Protein AF-A0A3D3LN63-F1 (afdb_monomer)

Sequence (246 aa):
MRQYLTSSTILILFLIIIHNDSYSQDKVYDVVILKSGINVVGAIVELIPDKTVKMYDTRGKEIIINFSDIERIEKKNFNYDKYMEIPLITEEDKLRKNFAFFINGGFFIRQDEIETSHNLNLTANYNFKQFGIGPGIFLTRINEKTVSAVVMDLRYTFLIKGIKPYFFADIGYAFGETDAKGVIAKFGSGMRYNINENIGLTADVSYLFQNYNYNVSNLKYSSKVYNVAGTYRGVLLNGGIAVSIF

Secondary structure (DSSP, 8-state):
------HHHHHHHHHHHTT--------EEEEEEETTS-EEEEEEEEEETTTEEEEEETTS-EEEEEGGGEEEEEEEE--TTSS-------GGGSS---EEEEEEEEEEEETTT--EEEEEEEEEEEEETTEEEEEEEEEEEETTEEEEEEEEEEEEE---SSSEEEEEEEEEEEESSTTS-EEEEEEEEEEEEESSSSEEEEEEEEEEEEEEEEEEE-TTT---EEEEEEEEEEEEEEEEEEEEE-

Nearest PDB structures (foldseek):
  1p4t-assembly1_A  TM=7.580E-01  e=1.523E-05  Neisseria meningitidis
  1e54-assembly1_A  TM=3.768E-01  e=1.126E-01  Delftia acidovorans
  5mds-assembly1_C  TM=2.456E-01  e=1.912E-01  Vibrio harveyi
  3qq2-assembly2_C  TM=3.796E-01  e=2.703E+00  Bordetella pertussis
  6sm3-assembly1_B  TM=1.595E-01  e=2.576E+00  Porphyromonas gingivalis W83

Radius of gyration: 26.99 Å; Cα contacts (8 Å, |Δi|>4): 546; chains: 1; bounding box: 68×43×86 Å

Structure (mmCIF, N/CA/C/O backbone):
data_AF-A0A3D3LN63-F1
#
_entry.id   AF-A0A3D3LN63-F1
#
loop_
_atom_site.group_PDB
_atom_site.id
_atom_site.type_symbol
_atom_site.label_atom_id
_atom_site.label_alt_id
_atom_site.label_comp_id
_atom_site.label_asym_id
_atom_site.label_entity_id
_atom_site.label_seq_id
_atom_site.pdbx_PDB_ins_code
_atom_site.Cartn_x
_atom_site.Cartn_y
_atom_site.Cartn_z
_atom_site.occupancy
_atom_site.B_iso_or_equiv
_atom_site.auth_seq_id
_atom_site.auth_comp_id
_atom_site.auth_asym_id
_atom_site.auth_atom_id
_atom_site.pdbx_PDB_model_num
ATOM 1 N N . MET A 1 1 ? 29.272 -32.510 1.759 1.00 36.53 1 MET A N 1
ATOM 2 C CA . MET A 1 1 ? 28.443 -32.027 0.632 1.00 36.53 1 MET A CA 1
ATOM 3 C C . MET A 1 1 ? 27.348 -31.133 1.189 1.00 36.53 1 MET A C 1
ATOM 5 O O . MET A 1 1 ? 26.474 -31.632 1.881 1.00 36.53 1 MET A O 1
ATOM 9 N N . ARG A 1 2 ? 27.443 -29.814 0.980 1.00 38.47 2 ARG A N 1
ATOM 10 C CA . ARG A 1 2 ? 26.412 -28.843 1.383 1.00 38.47 2 ARG A CA 1
ATOM 11 C C . ARG A 1 2 ? 25.316 -28.874 0.313 1.00 38.47 2 ARG A C 1
ATOM 13 O O . ARG A 1 2 ? 25.581 -28.488 -0.819 1.00 38.47 2 ARG A O 1
ATOM 20 N N . GLN A 1 3 ? 24.136 -29.395 0.640 1.00 47.53 3 GLN A N 1
ATOM 21 C CA . GLN A 1 3 ? 22.978 -29.312 -0.250 1.00 47.53 3 GLN A CA 1
ATOM 22 C C . GLN A 1 3 ? 22.474 -27.865 -0.248 1.00 47.53 3 GLN A C 1
ATOM 24 O O . GLN A 1 3 ? 22.141 -27.322 0.804 1.00 47.53 3 GLN A O 1
ATOM 29 N N . TYR A 1 4 ? 22.473 -27.229 -1.418 1.00 46.38 4 TYR A N 1
ATOM 30 C CA . TYR A 1 4 ? 21.882 -25.909 -1.604 1.00 46.38 4 TYR A CA 1
ATOM 31 C C . TYR A 1 4 ? 20.368 -26.071 -1.741 1.00 46.38 4 TYR A C 1
ATOM 33 O O . TYR A 1 4 ? 19.894 -26.808 -2.604 1.00 46.38 4 TYR A O 1
ATOM 41 N N . LEU A 1 5 ? 19.615 -25.390 -0.877 1.00 46.69 5 LEU A N 1
ATOM 42 C CA . LEU A 1 5 ? 18.169 -25.247 -1.015 1.00 46.69 5 LEU A CA 1
ATOM 43 C C . LEU A 1 5 ? 17.884 -24.510 -2.329 1.00 46.69 5 LEU A C 1
ATOM 45 O O . LEU A 1 5 ? 18.252 -23.349 -2.491 1.00 46.69 5 LEU A O 1
ATOM 49 N N . THR A 1 6 ? 17.268 -25.199 -3.286 1.00 65.56 6 THR A N 1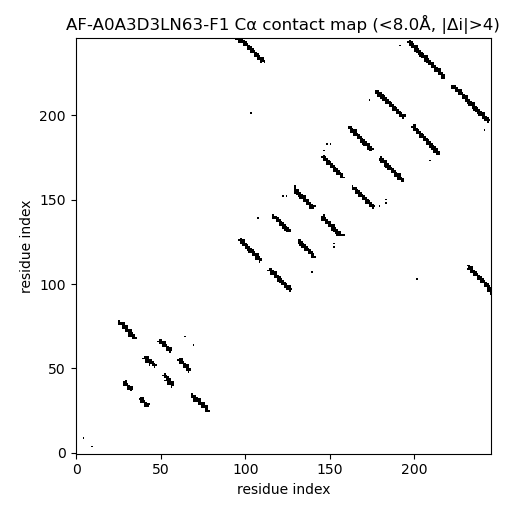
ATOM 50 C CA . THR A 1 6 ? 16.847 -24.604 -4.560 1.00 65.56 6 THR A CA 1
ATOM 51 C C . THR A 1 6 ? 15.745 -23.568 -4.323 1.00 65.56 6 THR A C 1
ATOM 53 O O . THR A 1 6 ? 14.960 -23.694 -3.381 1.00 65.56 6 THR A O 1
ATOM 56 N N . SER A 1 7 ? 15.648 -22.551 -5.184 1.00 47.28 7 SER A N 1
ATOM 57 C CA . SER A 1 7 ? 14.690 -21.438 -5.046 1.00 47.28 7 SER A CA 1
ATOM 58 C C . SER A 1 7 ? 13.224 -21.888 -4.945 1.00 47.28 7 SER A C 1
ATOM 60 O O . SER A 1 7 ? 12.423 -21.246 -4.271 1.00 47.28 7 SER A O 1
ATOM 62 N N . SER A 1 8 ? 12.880 -23.036 -5.537 1.00 58.47 8 SER A N 1
ATOM 63 C CA . SER A 1 8 ? 11.573 -23.687 -5.384 1.00 58.47 8 SER A CA 1
ATOM 64 C C . SER A 1 8 ? 11.313 -24.174 -3.955 1.00 58.47 8 SER A C 1
ATOM 66 O O . SER A 1 8 ? 10.197 -24.077 -3.455 1.00 58.47 8 SER A O 1
ATOM 68 N N . THR A 1 9 ? 12.350 -24.657 -3.271 1.00 68.12 9 THR A N 1
ATOM 69 C CA . THR A 1 9 ? 12.264 -25.167 -1.896 1.00 68.12 9 THR A CA 1
ATOM 70 C C . THR A 1 9 ? 12.084 -24.029 -0.891 1.00 68.12 9 THR A C 1
ATOM 72 O O . THR A 1 9 ? 11.349 -24.172 0.082 1.00 68.12 9 THR A O 1
ATOM 75 N N . ILE A 1 10 ? 12.682 -22.866 -1.168 1.00 70.88 10 ILE A N 1
ATOM 76 C CA . ILE A 1 10 ? 12.507 -21.644 -0.367 1.00 70.88 10 ILE A CA 1
ATOM 77 C C . ILE A 1 10 ? 11.073 -21.111 -0.497 1.00 70.88 10 ILE A C 1
ATOM 79 O O . ILE A 1 10 ? 10.465 -20.750 0.508 1.00 70.88 10 ILE A O 1
ATOM 83 N N . LEU A 1 11 ? 10.504 -21.115 -1.708 1.00 57.88 11 LEU A N 1
ATOM 84 C CA . LEU A 1 11 ? 9.127 -20.673 -1.949 1.00 57.88 11 LEU A CA 1
ATOM 85 C C . LEU A 1 11 ? 8.100 -21.566 -1.232 1.00 57.88 11 LEU A C 1
ATOM 87 O O . LEU A 1 11 ? 7.150 -21.059 -0.639 1.00 57.88 11 LEU A O 1
ATOM 91 N N . ILE A 1 12 ? 8.315 -22.885 -1.239 1.00 69.81 12 ILE A N 1
ATOM 92 C CA . ILE A 1 12 ? 7.456 -23.845 -0.531 1.00 69.81 12 ILE A CA 1
ATOM 93 C C . ILE A 1 12 ? 7.559 -23.650 0.987 1.00 69.81 12 ILE A C 1
ATOM 95 O O . ILE A 1 12 ? 6.532 -23.613 1.659 1.00 69.81 12 ILE A O 1
ATOM 99 N N . LEU A 1 13 ? 8.766 -23.446 1.530 1.00 62.09 13 LEU A N 1
ATOM 100 C CA . LEU A 1 13 ? 8.933 -23.116 2.951 1.00 62.09 13 LEU A CA 1
ATOM 101 C C . LEU A 1 13 ? 8.224 -21.807 3.323 1.00 62.09 13 LEU A C 1
ATOM 103 O O . LEU A 1 13 ? 7.597 -21.736 4.377 1.00 62.09 13 LEU A O 1
ATOM 107 N N . PHE A 1 14 ? 8.284 -20.792 2.457 1.00 65.56 14 PHE A N 1
ATOM 108 C CA . PHE A 1 14 ? 7.595 -19.523 2.680 1.00 65.56 14 PHE A CA 1
ATOM 109 C C . PHE A 1 14 ? 6.074 -19.715 2.729 1.00 65.56 14 PHE A C 1
ATOM 111 O O . PHE A 1 14 ? 5.447 -19.223 3.660 1.00 65.56 14 PHE A O 1
ATOM 118 N N . LEU A 1 15 ? 5.496 -20.500 1.808 1.00 63.91 15 LEU A N 1
ATOM 119 C CA . LEU A 1 15 ? 4.059 -20.814 1.766 1.00 63.91 15 LEU A CA 1
ATOM 120 C C . LEU A 1 15 ? 3.572 -21.614 2.989 1.00 63.91 15 LEU A C 1
ATOM 122 O O . LEU A 1 15 ? 2.452 -21.398 3.447 1.00 63.91 15 LEU A O 1
ATOM 126 N N . ILE A 1 16 ? 4.414 -22.484 3.555 1.00 65.75 16 ILE A N 1
ATOM 127 C CA . ILE A 1 16 ? 4.095 -23.257 4.768 1.00 65.75 16 ILE A CA 1
ATOM 128 C C . ILE A 1 16 ? 4.073 -22.358 6.016 1.00 65.75 16 ILE A C 1
ATOM 130 O O . ILE A 1 16 ? 3.226 -22.540 6.886 1.00 65.75 16 ILE A O 1
ATOM 134 N N . ILE A 1 17 ? 4.940 -21.341 6.100 1.00 60.25 17 ILE A N 1
ATOM 135 C CA . ILE A 1 17 ? 4.980 -20.417 7.250 1.00 60.25 17 ILE A CA 1
ATOM 136 C C . ILE A 1 17 ? 3.724 -19.527 7.307 1.00 60.25 17 ILE A C 1
ATOM 138 O O . ILE A 1 17 ? 3.232 -19.240 8.400 1.00 60.25 17 ILE A O 1
ATOM 142 N N . ILE A 1 18 ? 3.159 -19.150 6.153 1.00 54.62 18 ILE A N 1
ATOM 143 C CA . ILE A 1 18 ? 1.889 -18.396 6.058 1.00 54.62 18 ILE A CA 1
ATOM 144 C C . ILE A 1 18 ? 0.652 -19.259 6.358 1.00 54.62 18 ILE A C 1
ATOM 146 O O . ILE A 1 18 ? -0.431 -18.709 6.539 1.00 54.62 18 ILE A O 1
ATOM 150 N N . HIS A 1 19 ? 0.801 -20.587 6.419 1.00 45.97 19 HIS A N 1
ATOM 151 C CA . HIS A 1 19 ? -0.272 -21.549 6.697 1.00 45.97 19 HIS A CA 1
ATOM 152 C C . HIS A 1 19 ? -0.392 -21.927 8.179 1.00 45.97 19 HIS A C 1
ATOM 154 O O . HIS A 1 19 ? -1.070 -22.894 8.511 1.00 45.97 19 HIS A O 1
ATOM 160 N N . ASN A 1 20 ? 0.250 -21.184 9.088 1.00 43.91 20 ASN A N 1
ATOM 161 C CA . ASN A 1 20 ? -0.041 -21.345 10.507 1.00 43.91 20 ASN A CA 1
ATOM 162 C C . ASN A 1 20 ? -1.425 -20.766 10.784 1.00 43.91 20 ASN A C 1
ATOM 164 O O . ASN A 1 20 ? -1.593 -19.558 10.974 1.00 43.91 20 ASN A O 1
ATOM 168 N N . ASP A 1 21 ? -2.401 -21.666 10.753 1.00 41.97 21 ASP A N 1
ATOM 169 C CA . ASP A 1 21 ? -3.762 -21.455 11.191 1.00 41.97 21 ASP A CA 1
ATOM 170 C C . ASP A 1 21 ? -3.777 -20.601 12.455 1.00 41.97 21 ASP A C 1
ATOM 172 O O . ASP A 1 21 ? -3.185 -20.917 13.493 1.00 41.97 21 ASP A O 1
ATOM 176 N N . SER A 1 22 ? -4.468 -19.472 12.334 1.00 39.78 22 SER A N 1
ATOM 177 C CA . SER A 1 22 ? -4.895 -18.685 13.472 1.00 39.78 22 SER A CA 1
ATOM 178 C C . SER A 1 22 ? -5.803 -19.575 14.308 1.00 39.78 22 SER A C 1
ATOM 180 O O . SER A 1 22 ? -6.995 -19.687 14.028 1.00 39.78 22 SER A O 1
ATOM 182 N N . TYR A 1 23 ? -5.250 -20.214 15.336 1.00 44.16 23 TYR A N 1
ATOM 183 C CA . TYR A 1 23 ? -6.047 -20.763 16.420 1.00 44.16 23 TYR A CA 1
ATOM 184 C C . TYR A 1 23 ? -6.759 -19.580 17.077 1.00 44.16 23 TYR A C 1
ATOM 186 O O . TYR A 1 23 ? -6.214 -18.893 17.944 1.00 44.16 23 TYR A O 1
ATOM 194 N N . SER A 1 24 ? -7.965 -19.288 16.593 1.00 42.66 24 SER A N 1
ATOM 195 C CA . SER A 1 24 ? -8.910 -18.420 17.271 1.00 42.66 24 SER A CA 1
ATOM 196 C C . SER A 1 24 ? -9.154 -19.056 18.628 1.00 42.66 24 SER A C 1
ATOM 198 O O . SER A 1 24 ? -9.851 -20.060 18.729 1.00 42.66 24 SER A O 1
ATOM 200 N N . GLN A 1 25 ? -8.528 -18.516 19.671 1.00 47.88 25 GLN A N 1
ATOM 201 C CA . GLN A 1 25 ? -8.943 -18.825 21.028 1.00 47.88 25 GLN A CA 1
ATOM 202 C C . GLN A 1 25 ? -10.419 -18.444 21.110 1.00 47.88 25 GLN A C 1
ATOM 204 O O . GLN A 1 25 ? -10.754 -17.278 20.883 1.00 47.88 25 GLN A O 1
ATOM 209 N N . ASP A 1 26 ? -11.289 -19.416 21.379 1.00 54.03 26 ASP A N 1
ATOM 210 C CA . ASP A 1 26 ? -12.684 -19.140 21.697 1.00 54.03 26 ASP A CA 1
ATOM 211 C C . ASP A 1 26 ? -12.692 -18.173 22.880 1.00 54.03 26 ASP A C 1
ATOM 213 O O . ASP A 1 26 ? -12.341 -18.518 24.010 1.00 54.03 26 ASP A O 1
ATOM 217 N N . LYS A 1 27 ? -13.004 -16.907 22.601 1.00 60.41 27 LYS A N 1
ATOM 218 C CA . LYS A 1 27 ? -13.032 -15.879 23.631 1.00 60.41 27 LYS A CA 1
ATOM 219 C C . LYS A 1 27 ? -14.281 -16.110 24.474 1.00 60.41 27 LYS A C 1
ATOM 221 O O . LYS A 1 27 ? -15.406 -16.061 23.973 1.00 60.41 27 LYS A O 1
ATOM 226 N N . VAL A 1 28 ? -14.063 -16.382 25.756 1.00 70.56 28 VAL A N 1
ATOM 227 C CA . VAL A 1 28 ? -15.122 -16.443 2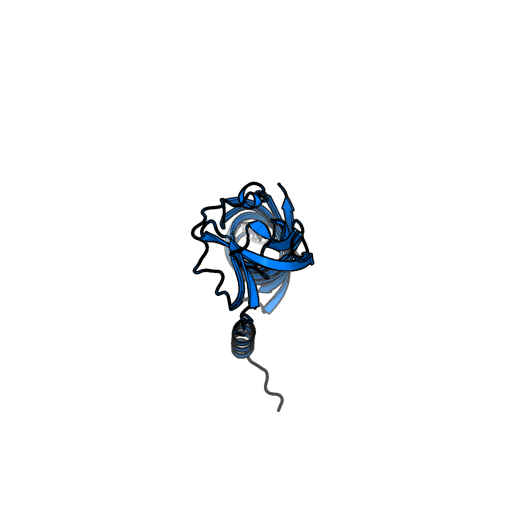6.765 1.00 70.56 28 VAL A CA 1
ATOM 228 C C . VAL A 1 28 ? -15.534 -15.009 27.087 1.00 70.56 28 VAL A C 1
ATOM 230 O O . VAL A 1 28 ? -14.694 -14.218 27.514 1.00 70.56 28 VAL A O 1
ATOM 233 N N . TYR A 1 29 ? -16.808 -14.675 26.889 1.00 79.44 29 TYR A N 1
ATOM 234 C CA . TYR A 1 29 ? -17.364 -13.363 27.233 1.00 79.44 29 TYR A CA 1
ATOM 235 C C . TYR A 1 29 ? -18.448 -13.482 28.302 1.00 79.44 29 TYR A C 1
ATOM 237 O O . TYR A 1 29 ? -19.116 -14.517 28.414 1.00 79.44 29 TYR A O 1
ATOM 245 N N . ASP A 1 30 ? -18.641 -12.393 29.042 1.00 84.88 30 ASP A N 1
ATOM 246 C CA . ASP A 1 30 ? -19.777 -12.204 29.933 1.00 84.88 30 ASP A CA 1
ATOM 247 C C . ASP A 1 30 ? -20.994 -11.733 29.120 1.00 84.88 30 ASP A C 1
ATOM 249 O O . ASP A 1 30 ? -20.909 -10.826 28.284 1.00 84.88 30 ASP A O 1
ATOM 253 N N . VAL A 1 31 ? -22.140 -12.361 29.368 1.00 87.38 31 VAL A N 1
ATOM 254 C CA . VAL A 1 31 ? -23.439 -12.039 28.774 1.00 87.38 31 VAL A CA 1
ATOM 255 C C . VAL A 1 31 ? -24.368 -11.594 29.874 1.00 87.38 31 VAL A C 1
ATO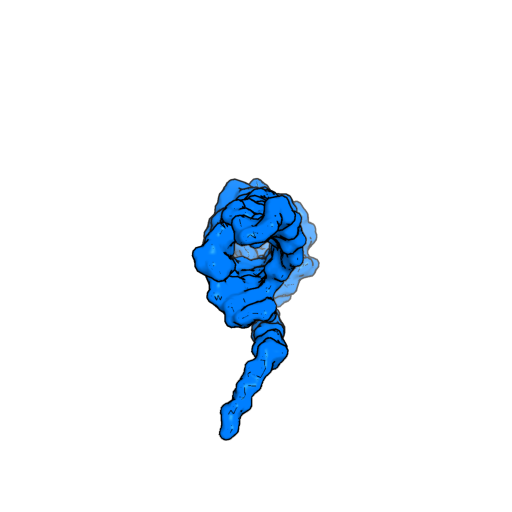M 257 O O . VAL A 1 31 ? -24.730 -12.385 30.743 1.00 87.38 31 VAL A O 1
ATOM 260 N N . VAL A 1 32 ? -24.791 -10.341 29.806 1.00 87.00 32 VAL A N 1
ATOM 261 C CA . VAL A 1 32 ? -25.833 -9.800 30.669 1.00 87.00 32 VAL A CA 1
ATOM 262 C C . VAL A 1 32 ? -27.145 -9.869 29.901 1.00 87.00 32 VAL A C 1
ATOM 264 O O . VAL A 1 32 ? -27.323 -9.182 28.895 1.00 87.00 32 VAL A O 1
ATOM 267 N N . ILE A 1 33 ? -28.049 -10.732 30.353 1.00 86.62 33 ILE A N 1
ATOM 268 C CA . ILE A 1 33 ? -29.393 -10.876 29.793 1.00 86.62 33 ILE A CA 1
ATOM 269 C C . ILE A 1 33 ? -30.305 -9.942 30.579 1.00 86.62 33 ILE A C 1
ATOM 271 O O . ILE A 1 33 ? -30.435 -10.073 31.799 1.00 86.62 33 ILE A O 1
ATOM 275 N N . LEU A 1 34 ? -30.903 -8.974 29.892 1.00 86.00 34 LEU A N 1
ATOM 276 C CA . LEU A 1 34 ? -31.832 -8.017 30.482 1.00 86.00 34 LEU A CA 1
ATOM 277 C C . LEU A 1 34 ? -33.247 -8.590 30.507 1.00 86.00 34 LEU A C 1
ATOM 279 O O . LEU A 1 34 ? -33.633 -9.337 29.612 1.00 86.00 34 LEU A O 1
ATOM 283 N N . LYS A 1 35 ? -34.068 -8.146 31.462 1.00 87.62 35 LYS A N 1
ATOM 284 C CA . LYS A 1 35 ? -35.499 -8.501 31.549 1.00 87.62 35 LYS A CA 1
ATOM 285 C C . LYS A 1 35 ? -36.305 -8.092 30.311 1.00 87.62 35 LYS A C 1
ATOM 287 O O . LYS A 1 35 ? -37.389 -8.612 30.079 1.00 87.62 35 LYS A O 1
ATOM 292 N N . SER A 1 36 ? -35.783 -7.157 29.516 1.00 77.06 36 SER A N 1
ATOM 293 C CA . SER A 1 36 ? -36.341 -6.774 28.215 1.00 77.06 36 SER A CA 1
ATOM 294 C C . SER A 1 36 ? -36.098 -7.812 27.109 1.00 77.06 36 SER A C 1
ATOM 296 O O . SER A 1 36 ? -36.594 -7.635 26.000 1.00 77.06 36 SER A O 1
ATOM 298 N N . GLY A 1 37 ? -35.318 -8.865 27.376 1.00 73.81 37 GLY A N 1
ATOM 299 C CA . GLY A 1 37 ? -34.876 -9.859 26.396 1.00 73.81 37 GLY A CA 1
ATOM 300 C C . GLY A 1 37 ? -33.645 -9.437 25.584 1.00 73.81 37 GLY A C 1
ATOM 301 O O . GLY A 1 37 ? -33.186 -10.191 24.728 1.00 73.81 37 GLY A O 1
ATOM 302 N N . ILE A 1 38 ? -33.095 -8.244 25.835 1.00 76.88 38 ILE A N 1
ATOM 303 C CA . ILE A 1 38 ? -31.869 -7.761 25.189 1.00 76.88 38 ILE A CA 1
ATOM 304 C C . ILE A 1 38 ? -30.650 -8.407 25.855 1.00 76.88 38 ILE A C 1
ATOM 306 O O . ILE A 1 38 ? -30.528 -8.412 27.078 1.00 76.88 38 ILE A O 1
ATOM 310 N N . ASN A 1 39 ? -29.711 -8.883 25.038 1.00 83.00 39 ASN A N 1
ATOM 311 C CA . ASN A 1 39 ? -28.448 -9.448 25.503 1.00 83.00 39 ASN A CA 1
ATOM 312 C C . ASN A 1 39 ? -27.309 -8.450 25.289 1.00 83.00 39 ASN A C 1
ATOM 314 O O . ASN A 1 39 ? -27.081 -8.000 24.165 1.00 83.00 39 ASN A O 1
ATOM 318 N N . VAL A 1 40 ? -26.558 -8.153 26.347 1.00 83.88 40 VAL A N 1
ATOM 319 C CA . VAL A 1 40 ? -25.352 -7.321 26.285 1.00 83.88 40 VAL A CA 1
ATOM 320 C C . VAL A 1 40 ? -24.130 -8.216 26.462 1.00 83.88 40 VAL A C 1
ATOM 322 O O . VAL A 1 40 ? -24.019 -8.929 27.455 1.00 83.88 40 VAL A O 1
ATOM 325 N N . VAL A 1 41 ? -23.221 -8.200 25.485 1.00 85.44 41 VAL A N 1
ATOM 326 C CA . VAL A 1 41 ? -22.046 -9.085 25.439 1.00 85.44 41 VAL A CA 1
ATOM 327 C C . VAL A 1 41 ? -20.769 -8.270 25.609 1.00 85.44 41 VAL A C 1
ATOM 329 O O . VAL A 1 41 ? -20.549 -7.294 24.887 1.00 85.44 41 VAL A O 1
ATOM 332 N N . GLY A 1 42 ? -19.904 -8.681 26.534 1.00 83.19 42 GLY A N 1
ATOM 333 C CA . GLY A 1 42 ? -18.671 -7.958 26.824 1.00 83.19 42 GLY A CA 1
ATOM 334 C C . GLY A 1 42 ? -17.852 -8.567 27.956 1.00 83.19 42 GLY A C 1
ATOM 335 O O . GLY A 1 42 ? -17.915 -9.767 28.205 1.00 83.19 42 GLY A O 1
ATOM 336 N N . ALA A 1 43 ? -17.058 -7.730 28.614 1.00 83.44 43 ALA A N 1
ATOM 337 C CA . ALA A 1 43 ? -16.324 -8.066 29.827 1.00 83.44 43 ALA A CA 1
ATOM 338 C C . ALA A 1 43 ? -16.846 -7.202 30.976 1.00 83.44 43 ALA A C 1
ATOM 340 O O . ALA A 1 43 ? -16.789 -5.970 30.900 1.00 83.44 43 ALA A O 1
ATOM 341 N N . ILE A 1 44 ? -17.361 -7.831 32.031 1.00 86.06 44 ILE A N 1
ATOM 342 C CA . ILE A 1 44 ? -17.769 -7.123 33.245 1.00 86.06 44 ILE A CA 1
ATOM 343 C C . ILE A 1 44 ? -16.503 -6.674 33.973 1.00 86.06 44 ILE A C 1
ATOM 345 O O . ILE A 1 44 ? -15.647 -7.488 34.313 1.00 86.06 44 ILE A O 1
ATOM 349 N N . VAL A 1 45 ? -16.382 -5.369 34.203 1.00 87.06 45 VAL A N 1
ATOM 350 C CA . VAL A 1 45 ? -15.221 -4.770 34.881 1.00 87.06 45 VAL A CA 1
ATOM 351 C C . VAL A 1 45 ? -15.525 -4.323 36.297 1.00 87.06 45 VAL A C 1
ATOM 353 O O . VAL A 1 45 ? -14.616 -4.239 37.115 1.00 87.06 45 VAL A O 1
ATOM 356 N N . GLU A 1 46 ? -16.793 -4.068 36.603 1.00 85.00 46 GLU A N 1
ATOM 357 C CA . GLU A 1 46 ? -17.232 -3.734 37.949 1.00 85.00 46 GLU A CA 1
ATOM 358 C C . GLU A 1 46 ? -18.654 -4.248 38.157 1.00 85.00 46 GLU A C 1
ATOM 360 O O . GLU A 1 46 ? -19.524 -4.092 37.299 1.00 85.00 46 GLU A O 1
ATOM 365 N N . LEU A 1 47 ? -18.895 -4.872 39.304 1.00 87.75 47 LEU A N 1
ATOM 366 C CA . LEU A 1 47 ? -20.214 -5.337 39.704 1.00 87.75 47 LEU A CA 1
ATOM 367 C C . LEU A 1 47 ? -20.476 -4.835 41.119 1.00 87.75 47 LEU A C 1
ATOM 369 O O . LEU A 1 47 ? -19.837 -5.284 42.068 1.00 87.75 47 LEU A O 1
ATOM 373 N N . ILE A 1 48 ? -21.413 -3.897 41.244 1.00 88.75 48 ILE A N 1
ATOM 374 C CA . ILE A 1 48 ? -21.922 -3.417 42.526 1.00 88.75 48 ILE A CA 1
ATOM 375 C C . ILE A 1 48 ? -23.283 -4.093 42.738 1.00 88.75 48 ILE A C 1
ATOM 377 O O . ILE A 1 48 ? -24.244 -3.724 42.051 1.00 88.75 48 ILE A O 1
ATOM 381 N N . PRO A 1 49 ? -23.380 -5.077 43.654 1.00 83.00 49 PRO A N 1
ATOM 382 C CA . PRO A 1 49 ? -24.624 -5.795 43.917 1.00 83.00 49 PRO A CA 1
ATOM 383 C C . PRO A 1 49 ? -25.787 -4.836 44.179 1.00 83.00 49 PRO A C 1
ATOM 385 O O . PRO A 1 49 ? -25.605 -3.794 44.813 1.00 83.00 49 PRO A O 1
ATOM 388 N N . ASP A 1 50 ? -26.960 -5.172 43.643 1.00 85.88 50 ASP A N 1
ATOM 389 C CA . ASP A 1 50 ? -28.212 -4.413 43.783 1.00 85.88 50 ASP A CA 1
ATOM 390 C C . ASP A 1 50 ? -28.177 -2.957 43.281 1.00 85.88 50 ASP A C 1
ATOM 392 O O . ASP A 1 50 ? -29.140 -2.213 43.468 1.00 85.88 50 ASP A O 1
ATOM 396 N N . LYS A 1 51 ? -27.097 -2.534 42.609 1.00 90.25 51 LYS A N 1
ATOM 397 C CA . LYS A 1 51 ? -26.974 -1.195 42.019 1.00 90.25 51 LYS A CA 1
ATOM 398 C C . LYS A 1 51 ? -26.693 -1.266 40.532 1.00 90.25 51 LYS A C 1
ATOM 400 O O . LYS A 1 51 ? -27.597 -1.046 39.730 1.00 90.25 51 LYS 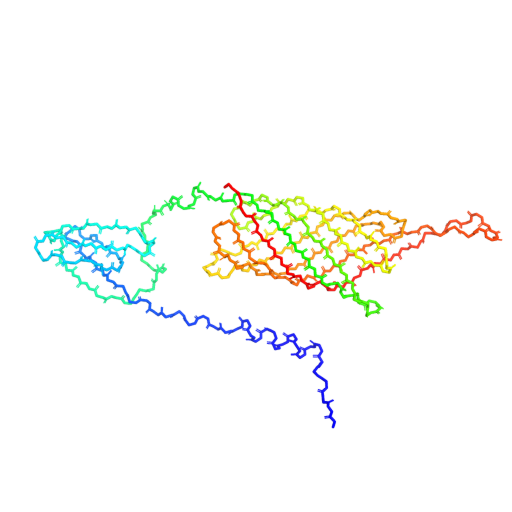A O 1
ATOM 405 N N . THR A 1 52 ? -25.456 -1.569 40.156 1.00 89.69 52 THR A N 1
ATOM 406 C CA . THR A 1 52 ? -24.992 -1.412 38.777 1.00 89.69 52 THR A CA 1
ATOM 407 C C . THR A 1 52 ? -23.973 -2.469 38.390 1.00 89.69 52 THR A C 1
ATOM 409 O O . THR A 1 52 ? -23.092 -2.826 39.172 1.00 89.69 52 THR A O 1
ATOM 412 N N . VAL A 1 53 ? -24.050 -2.906 37.138 1.00 89.31 53 VAL A N 1
ATOM 413 C CA . VAL A 1 53 ? -23.011 -3.678 36.461 1.00 89.31 53 VAL A CA 1
ATOM 414 C C . VAL A 1 53 ? -22.382 -2.788 35.403 1.00 89.31 53 VAL A C 1
ATOM 416 O O . VAL A 1 53 ? -23.067 -2.268 34.522 1.00 89.31 53 VAL A O 1
ATOM 419 N N . LYS A 1 54 ? -21.069 -2.613 35.503 1.00 87.06 54 LYS A N 1
ATOM 420 C CA . LYS A 1 54 ? -20.250 -1.907 34.531 1.00 87.06 54 LYS A CA 1
ATOM 421 C C . LYS A 1 54 ? -19.513 -2.923 33.678 1.00 87.06 54 LYS A C 1
ATOM 423 O O . LYS A 1 54 ? -18.816 -3.801 34.193 1.00 87.06 54 LYS A O 1
ATOM 428 N N . MET A 1 55 ? -19.628 -2.785 32.369 1.00 90.00 55 MET A N 1
ATOM 429 C CA . MET A 1 55 ? -18.960 -3.663 31.420 1.00 90.00 55 MET A CA 1
ATOM 430 C C . MET A 1 55 ? -18.393 -2.881 30.245 1.00 90.00 55 MET A C 1
ATOM 432 O O . MET A 1 55 ? -18.921 -1.835 29.874 1.00 90.00 55 MET A O 1
ATOM 436 N N . TYR A 1 56 ? -17.332 -3.407 29.645 1.00 80.50 56 TYR A N 1
ATOM 437 C CA . TYR A 1 56 ? -16.911 -2.986 28.316 1.00 80.50 56 TYR A CA 1
ATOM 438 C C . TYR A 1 56 ? -17.488 -3.948 27.293 1.00 80.50 56 TYR A C 1
ATOM 440 O O . TYR A 1 56 ? -17.344 -5.164 27.433 1.00 80.50 56 TYR A O 1
ATOM 448 N N . ASP A 1 57 ? -18.129 -3.418 26.259 1.00 79.88 57 ASP A N 1
ATOM 449 C CA . ASP A 1 57 ? -18.513 -4.239 25.121 1.00 79.88 57 ASP A CA 1
ATOM 450 C C . ASP A 1 57 ? -17.271 -4.768 24.383 1.00 79.88 57 ASP A C 1
ATOM 452 O O . ASP A 1 57 ? -16.122 -4.398 24.641 1.00 79.88 57 ASP A O 1
ATOM 456 N N . THR A 1 58 ? -17.494 -5.652 23.417 1.00 66.56 58 THR A N 1
ATOM 457 C CA . THR A 1 58 ? -16.408 -6.243 22.613 1.00 66.56 58 THR A CA 1
ATOM 458 C C . THR A 1 58 ? -15.577 -5.238 21.798 1.00 66.56 58 THR A C 1
ATOM 460 O O . THR A 1 58 ? -14.559 -5.627 21.220 1.00 66.56 58 THR A O 1
ATOM 463 N N . ARG A 1 59 ? -15.996 -3.969 21.741 1.00 64.56 59 ARG A N 1
ATOM 464 C CA . ARG A 1 59 ? -15.337 -2.850 21.058 1.00 64.56 59 ARG A CA 1
ATOM 465 C C . ARG A 1 59 ? -14.725 -1.843 22.043 1.00 64.56 59 ARG A C 1
ATOM 467 O O . ARG A 1 59 ? -14.183 -0.834 21.609 1.00 64.56 59 ARG A O 1
ATOM 474 N N . GLY A 1 60 ? -14.764 -2.119 23.348 1.00 64.94 60 GLY A N 1
ATOM 475 C CA . GLY A 1 60 ? -14.195 -1.256 24.383 1.00 64.94 60 GLY A CA 1
ATOM 476 C C . GLY A 1 60 ? -15.092 -0.088 24.797 1.00 64.94 60 GLY A C 1
ATOM 477 O O . GLY A 1 60 ? -14.629 0.796 25.514 1.00 64.94 60 GLY A O 1
ATOM 478 N N . LYS A 1 61 ? -16.365 -0.060 24.385 1.00 74.25 61 LYS A N 1
ATOM 479 C CA . LYS A 1 61 ? -17.326 0.942 24.856 1.00 74.25 61 LYS A CA 1
ATOM 480 C C . LYS A 1 61 ? -17.819 0.572 26.247 1.00 74.25 61 LYS A C 1
ATOM 482 O O . LYS A 1 61 ? -18.275 -0.544 26.481 1.00 74.25 61 LYS A O 1
ATOM 487 N N . GLU A 1 62 ? -17.770 1.542 27.148 1.00 83.12 62 GLU A N 1
ATOM 488 C CA . GLU A 1 62 ? -18.318 1.417 28.493 1.00 83.12 62 GLU A CA 1
ATOM 489 C C . GLU A 1 62 ? -19.855 1.384 28.464 1.00 83.12 62 GLU A C 1
ATOM 491 O O . GLU A 1 62 ? -20.504 2.232 27.845 1.00 83.12 62 GLU A O 1
ATOM 496 N N . ILE A 1 63 ? -20.435 0.399 29.147 1.00 85.00 63 ILE A N 1
ATOM 497 C CA . ILE A 1 63 ? -21.873 0.232 29.344 1.00 85.00 63 ILE A CA 1
ATOM 498 C C . ILE A 1 63 ? -22.126 0.070 30.843 1.00 85.00 63 ILE A C 1
ATOM 500 O O . ILE A 1 63 ? -21.514 -0.773 31.501 1.00 85.00 63 ILE A O 1
ATOM 504 N N . ILE A 1 64 ? -23.050 0.870 31.370 1.00 89.31 64 ILE A N 1
ATOM 505 C CA . ILE A 1 64 ? -23.524 0.785 32.752 1.00 89.31 64 ILE A CA 1
ATOM 506 C C . ILE A 1 64 ? -24.975 0.312 32.712 1.00 89.31 64 ILE A C 1
ATOM 508 O O . ILE A 1 64 ? -25.809 0.915 32.038 1.00 89.31 64 ILE A O 1
ATOM 512 N N . ILE A 1 65 ? -25.263 -0.776 33.418 1.00 88.38 65 ILE A N 1
ATOM 513 C CA . ILE A 1 65 ? -26.574 -1.426 33.467 1.00 88.38 65 ILE A CA 1
ATOM 514 C C . ILE A 1 65 ? -27.047 -1.426 34.918 1.00 88.38 65 ILE A C 1
ATOM 516 O O . ILE A 1 65 ? -26.286 -1.819 35.804 1.00 88.38 65 ILE A O 1
ATOM 520 N N . ASN A 1 66 ? -28.293 -1.026 35.181 1.00 90.06 66 ASN A N 1
ATOM 521 C CA . ASN A 1 66 ? -28.857 -1.158 36.523 1.00 90.06 66 ASN A CA 1
ATOM 522 C C . ASN A 1 66 ? -29.111 -2.630 36.842 1.00 90.06 66 ASN A C 1
ATOM 524 O O . ASN A 1 66 ? -29.664 -3.367 36.027 1.00 90.06 66 ASN A O 1
ATOM 528 N N . PHE A 1 67 ? -28.776 -3.052 38.058 1.00 88.50 67 PHE A N 1
ATOM 529 C CA . PHE A 1 67 ? -28.967 -4.438 38.485 1.00 88.50 67 PHE A CA 1
ATOM 530 C C . PHE A 1 67 ? -30.450 -4.852 38.457 1.00 88.50 67 PHE A C 1
ATOM 532 O O . PHE A 1 67 ? -30.767 -6.002 38.167 1.00 88.50 67 PHE A O 1
ATOM 539 N N . SER A 1 68 ? -31.368 -3.898 38.664 1.00 90.75 68 SER A N 1
ATOM 540 C CA . SER A 1 68 ? -32.821 -4.099 38.553 1.00 90.75 68 SER A CA 1
ATOM 541 C C . SER A 1 68 ? -33.277 -4.600 37.186 1.00 90.75 68 SER A C 1
ATOM 543 O O . SER A 1 68 ? -34.307 -5.275 37.097 1.00 90.75 68 SER A O 1
ATOM 545 N N . ASP A 1 69 ? -32.526 -4.272 36.138 1.00 88.69 69 ASP A N 1
ATOM 546 C CA . ASP A 1 69 ? -32.892 -4.527 34.746 1.00 88.69 69 ASP A CA 1
ATOM 547 C C . ASP A 1 69 ? -32.306 -5.854 34.248 1.00 88.69 69 ASP A C 1
ATOM 549 O O . ASP A 1 69 ? -32.668 -6.333 33.172 1.00 88.69 69 ASP A O 1
ATOM 553 N N . ILE A 1 70 ? -31.432 -6.472 35.046 1.00 89.38 70 ILE A N 1
ATOM 554 C CA . ILE A 1 70 ? -30.766 -7.734 34.745 1.00 89.38 70 ILE A CA 1
ATOM 555 C C . ILE A 1 70 ? -31.685 -8.890 35.135 1.00 89.38 70 ILE A C 1
ATOM 557 O O . ILE A 1 70 ? -32.215 -8.955 36.244 1.00 89.38 70 ILE A O 1
ATOM 561 N N . GLU A 1 71 ? -31.878 -9.817 34.204 1.00 90.12 71 GLU A N 1
ATOM 562 C CA . GLU A 1 71 ? -32.510 -11.104 34.471 1.00 90.12 71 GLU A CA 1
ATOM 563 C C . GLU A 1 71 ? -31.467 -12.101 34.982 1.00 90.12 71 GLU A C 1
ATOM 565 O O . GLU A 1 71 ? -31.659 -12.715 36.030 1.00 90.12 71 GLU A O 1
ATOM 570 N N . ARG A 1 72 ? -30.346 -12.245 34.260 1.00 90.06 72 ARG A N 1
ATOM 571 C CA . ARG A 1 72 ? -29.231 -13.120 34.648 1.00 90.06 72 ARG A CA 1
ATOM 572 C C . ARG A 1 72 ? -27.930 -12.783 33.923 1.00 90.06 72 ARG A C 1
ATOM 574 O O . ARG A 1 72 ? -27.930 -12.108 32.896 1.00 90.06 72 ARG A O 1
ATOM 581 N N . ILE A 1 73 ? -26.824 -13.300 34.456 1.00 88.50 73 ILE A N 1
ATOM 582 C CA . ILE A 1 73 ? -25.474 -13.153 33.899 1.00 88.50 73 ILE A CA 1
ATOM 583 C C . ILE A 1 73 ? -24.917 -14.546 33.591 1.00 88.50 73 ILE A C 1
ATOM 585 O O . ILE A 1 73 ? -24.957 -15.432 34.444 1.00 88.50 73 ILE A O 1
ATOM 589 N N . GLU A 1 74 ? -24.394 -14.747 32.383 1.00 87.69 74 GLU A N 1
ATOM 590 C CA . GLU A 1 74 ? -23.837 -16.023 31.919 1.00 87.69 74 GLU A CA 1
ATOM 591 C C . GLU A 1 74 ? -22.459 -15.826 31.280 1.00 87.69 74 GLU A C 1
ATOM 593 O O . GLU A 1 74 ? -22.206 -14.803 30.651 1.00 87.69 74 GLU A O 1
ATOM 598 N N . LYS A 1 75 ? -21.585 -16.836 31.363 1.00 83.62 75 LYS A N 1
ATOM 599 C CA . LYS A 1 75 ? -20.367 -16.899 30.541 1.00 83.62 75 LYS A CA 1
ATOM 600 C C . LYS A 1 75 ? -20.606 -17.791 29.336 1.00 83.62 75 LYS A C 1
ATOM 602 O O . LYS A 1 75 ? -21.014 -18.941 29.498 1.00 83.62 75 LYS A O 1
ATOM 607 N N . LYS A 1 76 ? -20.340 -17.282 28.134 1.00 75.75 76 LYS A N 1
ATOM 608 C CA . LYS A 1 76 ? -20.484 -18.052 26.890 1.00 75.75 76 LYS A CA 1
ATOM 609 C C . LYS A 1 76 ? -19.237 -17.960 26.025 1.00 75.75 76 LYS A C 1
ATOM 611 O O . LYS A 1 76 ? -18.611 -16.906 25.917 1.00 75.75 76 LYS A O 1
ATOM 616 N N . ASN A 1 77 ? -18.929 -19.075 25.368 1.00 68.12 77 ASN A N 1
ATOM 617 C CA . ASN A 1 77 ? -17.997 -19.111 24.247 1.00 68.12 77 ASN A CA 1
ATOM 618 C C . ASN A 1 77 ? -18.722 -18.493 23.049 1.00 68.12 77 ASN A C 1
ATOM 620 O O . ASN A 1 77 ? -19.705 -19.062 22.567 1.00 68.12 77 ASN A O 1
ATOM 624 N N . PHE A 1 78 ? -18.298 -17.310 22.604 1.00 62.91 78 PHE A N 1
ATOM 625 C CA . PHE A 1 78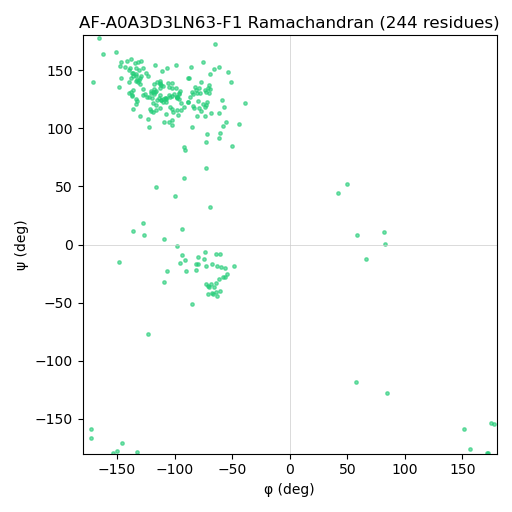 ? -18.907 -16.677 21.435 1.00 62.91 78 PHE A CA 1
ATOM 626 C C . PHE A 1 78 ? -18.115 -16.978 20.177 1.00 62.91 78 PHE A C 1
ATOM 628 O O . PHE A 1 78 ? -16.950 -16.606 20.064 1.00 62.91 78 PHE A O 1
ATOM 635 N N . ASN A 1 79 ? -18.813 -17.516 19.179 1.00 55.59 79 ASN A N 1
ATOM 636 C CA . ASN A 1 79 ? -18.433 -17.310 17.793 1.00 55.59 79 ASN A CA 1
ATOM 637 C C . ASN A 1 79 ? -19.063 -15.981 17.341 1.00 55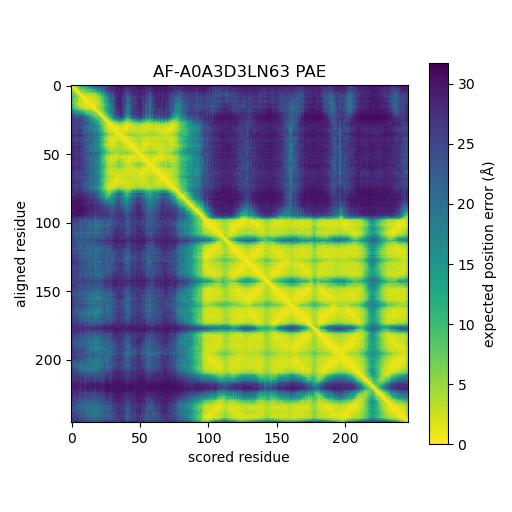.59 79 ASN A C 1
ATOM 639 O O . ASN A 1 79 ? -20.278 -15.895 17.138 1.00 55.59 79 ASN A O 1
ATOM 643 N N . TYR A 1 80 ? -18.239 -14.931 17.304 1.00 50.25 80 TYR A N 1
ATOM 644 C CA . TYR A 1 80 ? -18.636 -13.528 17.127 1.00 50.25 80 TYR A CA 1
ATOM 645 C C . TYR A 1 80 ? -19.498 -13.285 15.874 1.00 50.25 80 TYR A C 1
ATOM 647 O O . TYR A 1 80 ? -20.317 -12.369 15.859 1.00 50.25 80 TYR A O 1
ATOM 655 N N . ASP A 1 81 ? -19.373 -14.142 14.860 1.00 51.84 81 ASP A N 1
ATOM 656 C CA . ASP A 1 81 ? -19.983 -13.943 13.545 1.00 51.84 81 ASP A CA 1
ATOM 657 C C . ASP A 1 81 ? -21.470 -14.339 13.471 1.00 51.84 81 ASP A C 1
ATOM 659 O O . ASP A 1 81 ? -22.164 -13.934 12.543 1.00 51.84 81 ASP A O 1
ATOM 663 N N . LYS A 1 82 ? -21.996 -15.112 14.435 1.00 41.28 82 LYS A N 1
ATOM 664 C CA . LYS A 1 82 ? -23.335 -15.732 14.314 1.00 41.28 82 LYS A CA 1
ATOM 665 C C . LYS A 1 82 ? -24.489 -14.949 14.960 1.00 41.28 82 LYS A C 1
ATOM 667 O O . LYS A 1 82 ? -25.640 -15.248 14.667 1.00 41.28 82 LYS A O 1
ATOM 672 N N . TYR A 1 83 ? -24.219 -13.977 15.836 1.00 42.72 83 TYR A N 1
ATOM 673 C CA . TYR A 1 83 ? -25.262 -13.375 16.693 1.00 42.72 83 TYR A CA 1
ATOM 674 C C . TYR A 1 83 ? -25.376 -11.842 16.639 1.00 42.72 83 TYR A C 1
ATOM 676 O O . TYR A 1 83 ? -26.152 -11.270 17.403 1.00 42.72 83 TYR A O 1
ATOM 684 N N . MET A 1 84 ? -24.673 -11.158 15.728 1.00 46.28 84 MET A N 1
ATOM 685 C CA . MET A 1 84 ? -24.955 -9.745 15.440 1.00 46.28 84 MET A CA 1
ATOM 686 C C . MET A 1 84 ? -25.983 -9.608 14.306 1.00 46.28 84 MET A C 1
ATOM 688 O O . MET A 1 84 ? -25.634 -9.323 13.168 1.00 46.28 84 MET A O 1
ATOM 692 N N . GLU A 1 85 ? -27.268 -9.741 14.645 1.00 41.38 85 GLU A N 1
ATOM 693 C CA . GLU A 1 85 ? -28.380 -9.141 13.884 1.00 41.38 85 GLU A CA 1
ATOM 694 C C . GLU A 1 85 ? -28.860 -7.842 14.553 1.00 41.38 85 GLU A C 1
ATOM 696 O O . GLU A 1 85 ? -30.049 -7.557 14.656 1.00 41.38 85 GLU A O 1
ATOM 701 N N . ILE A 1 86 ? -27.926 -7.014 15.019 1.00 41.59 86 ILE A N 1
ATOM 702 C CA . ILE A 1 86 ? -28.212 -5.587 15.142 1.00 41.59 86 ILE A CA 1
ATOM 703 C C . ILE A 1 86 ? -27.415 -4.932 14.020 1.00 41.59 86 ILE A C 1
ATOM 705 O O . ILE A 1 86 ? -26.183 -4.950 14.090 1.00 41.59 86 ILE A O 1
ATOM 709 N N . PRO A 1 87 ? -28.058 -4.351 12.989 1.00 37.16 87 PRO A N 1
ATOM 710 C CA . PRO A 1 87 ? -27.371 -3.519 12.018 1.00 37.16 87 PRO A CA 1
ATOM 711 C C . PRO A 1 87 ? -27.027 -2.191 12.702 1.00 37.16 87 PRO A C 1
ATOM 713 O O . PRO A 1 87 ? -27.544 -1.129 12.370 1.00 37.16 87 PRO A O 1
ATOM 716 N N . LEU A 1 88 ? -26.152 -2.243 13.703 1.00 42.06 88 LEU A N 1
ATOM 717 C CA . LEU A 1 88 ? -25.397 -1.085 14.129 1.00 42.06 88 LEU A CA 1
ATOM 718 C C . LEU A 1 88 ? -24.372 -0.873 13.030 1.00 42.06 88 LEU A C 1
ATOM 720 O O . LEU A 1 88 ? -23.273 -1.425 13.082 1.00 42.06 88 LEU A O 1
ATOM 724 N N . ILE A 1 89 ? -24.777 -0.098 12.019 1.00 40.59 89 ILE A N 1
ATOM 725 C CA . ILE A 1 89 ? -23.860 0.650 11.165 1.00 40.59 89 ILE A CA 1
ATOM 726 C C . ILE A 1 89 ? -22.857 1.275 12.127 1.00 40.59 89 ILE A C 1
ATOM 728 O O . ILE A 1 89 ? -23.186 2.181 12.895 1.00 40.59 89 ILE A O 1
ATOM 732 N N . THR A 1 90 ? -21.668 0.695 12.173 1.00 39.81 90 THR A N 1
ATOM 733 C CA . THR A 1 90 ? -20.587 1.164 13.014 1.00 39.81 90 THR A CA 1
ATOM 734 C C . THR A 1 90 ? -20.298 2.597 12.615 1.00 39.81 90 THR A C 1
ATOM 736 O O . THR A 1 90 ? -20.007 2.867 11.457 1.00 39.81 90 THR A O 1
ATOM 739 N N . GLU A 1 91 ? -20.341 3.531 13.560 1.00 41.62 91 GLU A N 1
ATOM 740 C CA . GLU A 1 91 ? -19.771 4.870 13.360 1.00 41.62 91 GLU A CA 1
ATOM 741 C C . GLU A 1 91 ? -18.275 4.783 12.965 1.00 41.62 91 GLU A C 1
ATOM 743 O O . GLU A 1 91 ? -17.763 5.677 12.302 1.00 41.62 91 GLU A O 1
ATOM 748 N N . GLU A 1 92 ? -17.590 3.660 13.241 1.00 43.66 92 GLU A N 1
ATOM 749 C CA . GLU A 1 92 ? -16.250 3.349 12.705 1.00 43.66 92 GLU A CA 1
ATOM 750 C C . GLU A 1 92 ? -16.200 3.193 11.169 1.00 43.66 92 GLU A C 1
ATOM 752 O O . GLU A 1 92 ? -15.131 3.332 10.578 1.00 43.66 92 GLU A O 1
ATOM 757 N N . ASP A 1 93 ? -17.331 2.974 10.488 1.00 42.25 93 ASP A N 1
ATOM 758 C CA . ASP A 1 93 ? -17.411 3.046 9.022 1.00 42.25 93 ASP A CA 1
ATOM 759 C C . ASP A 1 93 ? -17.508 4.490 8.494 1.00 42.25 93 ASP A C 1
ATOM 761 O O . ASP A 1 93 ? -17.355 4.697 7.287 1.00 42.25 93 ASP A O 1
ATOM 765 N N . LYS A 1 94 ? -17.735 5.495 9.357 1.00 39.53 94 LYS A N 1
ATOM 766 C CA . LYS A 1 94 ? -17.902 6.905 8.953 1.00 39.53 94 LYS A CA 1
ATOM 767 C C . LYS A 1 94 ? -16.608 7.724 8.934 1.00 39.53 94 LYS A C 1
ATOM 769 O O . LYS A 1 94 ? -16.597 8.783 8.316 1.00 39.53 94 LYS A O 1
ATOM 774 N N . LEU A 1 95 ? -15.513 7.230 9.515 1.00 42.72 95 LEU A N 1
ATOM 775 C CA . LEU A 1 95 ? -14.175 7.844 9.424 1.00 42.72 95 LEU A CA 1
ATOM 776 C C . LEU A 1 95 ? -13.202 6.913 8.688 1.00 42.72 95 LEU A C 1
ATOM 778 O O . LEU A 1 95 ? -12.112 6.585 9.161 1.00 42.72 95 LEU A O 1
ATOM 782 N N . ARG A 1 96 ? -13.627 6.407 7.525 1.00 56.06 96 ARG A N 1
ATOM 783 C CA . ARG A 1 96 ? -12.725 5.660 6.648 1.00 56.06 96 ARG A CA 1
ATOM 784 C C . ARG A 1 96 ? -11.691 6.622 6.082 1.00 56.06 96 ARG A C 1
ATOM 786 O O . ARG A 1 96 ? -12.058 7.420 5.230 1.00 56.06 96 ARG A O 1
ATOM 793 N N . LYS A 1 97 ? -10.429 6.423 6.500 1.00 68.31 97 LYS A N 1
ATOM 794 C CA . LYS A 1 97 ? -9.200 6.975 5.901 1.00 68.31 97 LYS A CA 1
ATOM 795 C C . LYS A 1 97 ? -9.158 6.726 4.406 1.00 68.31 97 LYS A C 1
ATOM 797 O O . LYS A 1 97 ? -8.600 5.731 3.932 1.00 68.31 97 LYS A O 1
ATOM 802 N N . ASN A 1 98 ? -9.804 7.627 3.679 1.00 84.06 98 ASN A N 1
ATOM 803 C CA . ASN A 1 98 ? -10.012 7.500 2.247 1.00 84.06 98 ASN A CA 1
ATOM 804 C C . ASN A 1 98 ? -8.711 7.740 1.494 1.00 84.06 98 ASN A C 1
ATOM 806 O O . ASN A 1 98 ? -8.608 7.304 0.364 1.00 84.06 98 ASN A O 1
ATOM 810 N N . PHE A 1 99 ? -7.696 8.363 2.095 1.00 90.19 99 PHE A N 1
ATOM 811 C CA . PHE A 1 99 ? -6.386 8.504 1.469 1.00 90.19 99 PHE A CA 1
ATOM 812 C C . PHE A 1 99 ? -5.334 7.643 2.169 1.00 90.19 99 PHE A C 1
ATOM 814 O O . PHE A 1 99 ? -5.257 7.587 3.398 1.00 90.19 99 PHE A O 1
ATOM 821 N N . ALA A 1 100 ? -4.499 6.961 1.389 1.00 92.44 100 ALA A N 1
ATOM 822 C CA . ALA A 1 100 ? -3.344 6.227 1.888 1.00 92.44 100 ALA A CA 1
ATOM 823 C C . ALA A 1 100 ? -2.116 6.456 1.008 1.00 92.44 100 ALA A C 1
ATOM 825 O O . ALA A 1 100 ? -2.157 6.239 -0.197 1.00 92.44 100 ALA A O 1
ATOM 826 N N . PHE A 1 101 ? -1.009 6.831 1.631 1.00 95.81 101 PHE A N 1
ATOM 827 C CA . PHE A 1 101 ? 0.295 6.974 1.005 1.00 95.81 101 PHE A CA 1
ATOM 828 C C . PHE A 1 101 ? 1.138 5.747 1.329 1.00 95.81 101 PHE A C 1
ATOM 830 O O . PHE A 1 101 ? 1.243 5.383 2.498 1.00 95.81 101 PHE A O 1
ATOM 837 N N . PHE A 1 102 ? 1.747 5.118 0.329 1.00 96.25 102 PHE A N 1
ATOM 838 C CA . PHE A 1 102 ? 2.692 4.021 0.531 1.00 96.25 102 PHE A CA 1
ATOM 839 C C . PHE A 1 102 ? 4.074 4.428 0.042 1.00 96.25 102 PHE A C 1
ATOM 841 O O . PHE A 1 102 ? 4.224 4.923 -1.074 1.00 96.25 102 PHE A O 1
ATOM 848 N N . ILE A 1 103 ? 5.072 4.181 0.883 1.00 97.31 103 ILE A N 1
ATOM 849 C CA . ILE A 1 103 ? 6.488 4.405 0.612 1.00 97.31 103 ILE A CA 1
ATOM 850 C C . ILE A 1 103 ? 7.173 3.056 0.804 1.00 97.31 103 ILE A C 1
ATOM 852 O O . ILE A 1 103 ? 7.401 2.641 1.940 1.00 97.31 103 ILE A O 1
ATOM 856 N N . ASN A 1 104 ? 7.465 2.364 -0.295 1.00 96.62 104 ASN A N 1
ATOM 857 C CA . ASN A 1 104 ? 8.073 1.034 -0.287 1.00 96.62 104 ASN A CA 1
ATOM 858 C C . ASN A 1 104 ? 9.421 1.087 -1.001 1.00 96.62 104 ASN A C 1
ATOM 860 O O . ASN A 1 104 ? 9.503 1.597 -2.111 1.00 96.62 104 ASN A O 1
ATOM 864 N N . GLY A 1 105 ? 10.469 0.540 -0.397 1.00 95.19 105 GLY A N 1
ATOM 865 C CA . GLY A 1 105 ? 11.781 0.407 -1.023 1.00 95.19 105 GLY A CA 1
ATOM 866 C C . GLY A 1 105 ? 12.318 -1.004 -0.857 1.00 95.19 105 GLY A C 1
ATOM 867 O O . GLY A 1 105 ? 11.915 -1.735 0.052 1.00 95.19 105 GLY A O 1
ATOM 868 N N . GLY A 1 106 ? 13.230 -1.404 -1.734 1.00 93.94 106 GLY A N 1
ATOM 869 C CA . GLY A 1 106 ? 13.748 -2.760 -1.665 1.00 93.94 106 GLY A CA 1
ATOM 870 C C . GLY A 1 106 ? 14.684 -3.150 -2.788 1.00 93.94 106 GLY A C 1
ATOM 871 O O . GLY A 1 106 ? 15.360 -2.310 -3.387 1.00 93.94 106 GLY A O 1
ATOM 872 N N . PHE A 1 107 ? 14.714 -4.451 -3.056 1.00 92.62 107 PHE A N 1
ATOM 873 C CA . PHE A 1 107 ? 15.602 -5.072 -4.029 1.00 92.62 107 PHE A CA 1
ATOM 874 C C . PHE A 1 107 ? 14.834 -5.475 -5.282 1.00 92.62 107 PHE A C 1
ATOM 876 O O . PHE A 1 107 ? 13.724 -5.990 -5.183 1.00 92.62 107 PHE A O 1
ATOM 883 N N . PHE A 1 108 ? 15.435 -5.262 -6.447 1.00 90.69 108 PHE A N 1
ATOM 884 C CA . PHE A 1 108 ? 14.987 -5.791 -7.730 1.00 90.69 108 PHE A CA 1
ATOM 885 C C . PHE A 1 108 ? 15.986 -6.846 -8.198 1.00 90.69 108 PHE A C 1
ATOM 887 O O . PHE A 1 108 ? 17.181 -6.577 -8.273 1.00 90.69 108 PHE A O 1
ATOM 894 N N . ILE A 1 109 ? 15.496 -8.045 -8.489 1.00 90.25 109 ILE A N 1
ATOM 895 C CA . ILE A 1 109 ? 16.286 -9.176 -8.967 1.00 90.25 109 ILE A CA 1
ATOM 896 C C . ILE A 1 109 ? 15.922 -9.386 -10.436 1.00 90.25 109 ILE A C 1
ATOM 898 O O . ILE A 1 109 ? 14.824 -9.871 -10.740 1.00 90.25 109 ILE A O 1
ATOM 902 N N . ARG A 1 110 ? 16.824 -8.999 -11.347 1.00 85.00 110 ARG A N 1
ATOM 903 C CA . ARG A 1 110 ? 16.605 -9.123 -12.796 1.00 85.00 110 ARG A CA 1
ATOM 904 C C . ARG A 1 110 ? 16.726 -10.581 -13.232 1.00 85.00 110 ARG A C 1
ATOM 906 O O . ARG A 1 110 ? 17.694 -11.259 -12.893 1.00 85.00 110 ARG A O 1
ATOM 913 N N . GLN A 1 111 ? 15.763 -11.041 -14.031 1.00 83.06 111 GLN A N 1
ATOM 914 C CA . GLN A 1 111 ? 15.725 -12.422 -14.515 1.00 83.06 111 GLN A CA 1
ATOM 915 C C . GLN A 1 111 ? 16.828 -12.722 -15.541 1.00 83.06 111 GLN A C 1
ATOM 917 O O . GLN A 1 111 ? 17.395 -13.810 -15.512 1.00 83.06 111 GLN A O 1
ATOM 922 N N . ASP A 1 112 ? 17.151 -11.760 -16.406 1.00 72.88 112 ASP A N 1
ATOM 923 C CA . ASP A 1 112 ? 18.016 -12.005 -17.566 1.00 72.88 112 ASP A CA 1
ATOM 924 C C . ASP A 1 112 ? 19.520 -12.004 -17.243 1.00 72.88 112 ASP A C 1
ATOM 926 O O . ASP A 1 112 ? 20.294 -12.603 -17.982 1.00 72.88 112 ASP A O 1
ATOM 930 N N . GLU A 1 113 ? 19.954 -11.377 -16.139 1.00 65.19 113 GLU A N 1
ATOM 931 C CA . GLU A 1 113 ? 21.393 -11.245 -15.825 1.00 65.19 113 GLU A CA 1
ATOM 932 C C . GLU A 1 113 ? 21.774 -11.520 -14.355 1.00 65.19 113 GLU A C 1
ATOM 934 O O . GLU A 1 113 ? 22.906 -11.257 -13.970 1.00 65.19 113 GLU A O 1
ATOM 939 N N . ILE A 1 114 ? 20.874 -12.071 -13.521 1.00 64.56 114 ILE A N 1
ATOM 940 C CA . ILE A 1 114 ? 21.089 -12.270 -12.063 1.00 64.56 114 ILE A CA 1
ATOM 941 C C . ILE A 1 114 ? 21.774 -11.039 -11.427 1.00 64.56 114 ILE A C 1
ATOM 943 O O . ILE A 1 114 ? 22.721 -11.134 -10.649 1.00 64.56 114 ILE A O 1
ATOM 947 N N . GLU A 1 115 ? 21.297 -9.850 -11.790 1.00 73.12 115 GLU A N 1
ATOM 948 C CA . GLU A 1 115 ? 21.751 -8.591 -11.210 1.00 73.12 115 GLU A CA 1
ATOM 949 C C . GLU A 1 115 ? 20.745 -8.166 -10.142 1.00 73.12 115 GLU A C 1
ATOM 951 O O . GLU A 1 115 ? 19.528 -8.247 -10.345 1.00 73.12 115 GLU A O 1
ATOM 956 N N . THR A 1 116 ? 21.258 -7.742 -8.987 1.00 80.44 116 THR A N 1
ATOM 957 C CA . THR A 1 116 ? 20.436 -7.191 -7.909 1.00 80.44 116 THR A CA 1
ATOM 958 C C . THR A 1 116 ? 20.610 -5.686 -7.881 1.00 80.44 116 THR A C 1
ATOM 960 O O . THR A 1 116 ? 21.731 -5.187 -7.813 1.00 80.44 116 THR A O 1
ATOM 963 N N . SER A 1 117 ? 19.503 -4.961 -7.885 1.00 85.44 117 SER A N 1
ATOM 964 C CA . SER A 1 117 ? 19.499 -3.512 -7.777 1.00 85.44 117 SER A CA 1
ATOM 965 C C . SER A 1 117 ? 18.482 -3.025 -6.752 1.00 85.44 117 SER A C 1
ATOM 967 O O . SER A 1 117 ? 17.829 -3.820 -6.074 1.00 85.44 117 SER A O 1
ATOM 969 N N . HIS A 1 118 ? 18.374 -1.707 -6.602 1.00 89.69 118 HIS A N 1
ATOM 970 C CA . HIS A 1 118 ? 17.465 -1.081 -5.651 1.00 89.69 118 HIS A CA 1
ATOM 971 C C . HIS A 1 118 ? 16.275 -0.439 -6.353 1.00 89.69 118 HIS A C 1
ATOM 973 O O . HIS A 1 118 ? 16.368 0.015 -7.499 1.00 89.69 118 HIS A O 1
ATOM 979 N N . ASN A 1 119 ? 15.161 -0.367 -5.634 1.00 92.25 119 ASN A N 1
ATOM 980 C CA . ASN A 1 119 ? 13.971 0.335 -6.079 1.00 92.25 119 ASN A CA 1
ATOM 981 C C . ASN A 1 119 ? 13.329 1.148 -4.949 1.00 92.25 119 ASN A C 1
ATOM 983 O O . ASN A 1 119 ? 13.552 0.877 -3.766 1.00 92.25 119 ASN A O 1
ATOM 987 N N . LEU A 1 120 ? 12.522 2.127 -5.346 1.00 93.88 120 LEU A N 1
ATOM 988 C CA . LEU A 1 120 ? 11.660 2.926 -4.488 1.00 93.88 120 LEU A CA 1
ATOM 989 C C . LEU A 1 120 ? 10.319 3.143 -5.198 1.00 93.88 120 LEU A C 1
ATOM 991 O O . LEU A 1 120 ? 10.280 3.564 -6.351 1.00 93.88 120 LEU A O 1
ATOM 995 N N . ASN A 1 121 ? 9.222 2.887 -4.500 1.00 94.94 121 ASN A N 1
ATOM 996 C CA . ASN A 1 121 ? 7.858 3.096 -4.956 1.00 94.94 121 ASN A CA 1
ATOM 997 C C . ASN A 1 121 ? 7.130 4.039 -3.996 1.00 94.94 121 ASN A C 1
ATOM 999 O O . ASN A 1 121 ? 7.075 3.793 -2.789 1.00 94.94 121 ASN A O 1
ATOM 1003 N N . LEU A 1 122 ? 6.548 5.096 -4.548 1.00 97.38 122 LEU A N 1
ATOM 1004 C CA . LEU A 1 122 ? 5.756 6.093 -3.839 1.00 97.38 122 LEU A CA 1
ATOM 1005 C C . LEU A 1 122 ? 4.367 6.100 -4.467 1.00 97.38 122 LEU A C 1
ATOM 1007 O O . LEU A 1 122 ? 4.251 6.436 -5.638 1.00 97.38 122 LEU A O 1
ATOM 1011 N N . THR A 1 123 ? 3.318 5.748 -3.730 1.00 97.44 123 THR A N 1
ATOM 1012 C CA . THR A 1 123 ? 1.939 5.743 -4.259 1.00 97.44 123 THR A CA 1
ATOM 1013 C C . THR A 1 123 ? 1.010 6.504 -3.328 1.00 97.44 123 THR A C 1
ATOM 1015 O O . THR A 1 123 ? 1.185 6.481 -2.109 1.00 97.44 123 THR A O 1
ATOM 1018 N N . ALA A 1 124 ? 0.029 7.194 -3.901 1.00 96.56 124 ALA A N 1
ATOM 1019 C CA . ALA A 1 124 ? -1.013 7.903 -3.174 1.00 96.56 124 ALA A CA 1
ATOM 1020 C C . ALA A 1 124 ? -2.369 7.381 -3.645 1.00 96.56 124 ALA A C 1
ATOM 1022 O O . ALA A 1 124 ? -2.785 7.668 -4.759 1.00 96.56 124 ALA A O 1
ATOM 1023 N N . ASN A 1 125 ? -3.051 6.619 -2.798 1.00 94.75 125 ASN A N 1
ATOM 1024 C CA . ASN A 1 125 ? -4.299 5.945 -3.121 1.00 94.75 125 ASN A CA 1
ATOM 1025 C C . ASN A 1 125 ? -5.495 6.639 -2.487 1.00 94.75 125 ASN A C 1
ATOM 1027 O O . ASN A 1 125 ? -5.480 6.935 -1.292 1.00 94.75 125 ASN A O 1
ATOM 1031 N N . TYR A 1 126 ? -6.555 6.804 -3.272 1.00 94.50 126 TYR A N 1
ATOM 1032 C CA . TYR A 1 126 ? -7.905 6.980 -2.766 1.00 94.50 126 TYR A CA 1
ATOM 1033 C C . TYR A 1 126 ? -8.561 5.603 -2.591 1.00 94.50 126 TYR A C 1
ATOM 1035 O O . TYR A 1 126 ? -8.649 4.826 -3.540 1.00 94.50 126 TYR A O 1
ATOM 1043 N N . ASN A 1 127 ? -9.007 5.289 -1.379 1.00 91.06 127 ASN A N 1
ATOM 1044 C CA . ASN A 1 127 ? -9.566 4.007 -0.986 1.00 91.06 127 ASN A CA 1
ATOM 1045 C C . ASN A 1 127 ? -11.093 4.078 -0.938 1.00 91.06 127 ASN A C 1
ATOM 1047 O O . ASN A 1 127 ? -11.674 4.710 -0.059 1.00 91.06 127 ASN A O 1
ATOM 1051 N N . PHE A 1 128 ? -11.743 3.343 -1.833 1.00 86.75 128 PHE A N 1
ATOM 1052 C CA . PHE A 1 128 ? -13.158 3.026 -1.766 1.00 86.75 128 PHE A CA 1
ATOM 1053 C C . PHE A 1 128 ? -13.348 1.572 -1.316 1.00 86.75 128 PHE A C 1
ATOM 1055 O O . PHE A 1 128 ? -13.162 0.612 -2.067 1.00 86.75 128 PHE A O 1
ATOM 1062 N N . LYS A 1 129 ? -13.757 1.403 -0.058 1.00 85.88 129 LYS A N 1
ATOM 1063 C CA . LYS A 1 129 ? -13.871 0.097 0.604 1.00 85.88 129 LYS A CA 1
ATOM 1064 C C . LYS A 1 129 ? -12.546 -0.681 0.613 1.00 85.88 129 LYS A C 1
ATOM 1066 O O . LYS A 1 129 ? -11.603 -0.238 1.258 1.00 85.88 129 LYS A O 1
ATOM 1071 N N . GLN A 1 130 ? -12.497 -1.860 -0.010 1.00 89.44 130 GLN A N 1
ATOM 1072 C CA . GLN A 1 130 ? -11.289 -2.678 -0.150 1.00 89.44 130 GLN A CA 1
ATOM 1073 C C . GLN A 1 130 ? -10.381 -2.188 -1.282 1.00 89.44 130 GLN A C 1
ATOM 1075 O O . GLN A 1 130 ? -9.219 -2.581 -1.335 1.00 89.44 130 GLN A O 1
ATOM 1080 N N . PHE A 1 131 ? -10.906 -1.365 -2.190 1.00 93.81 131 PHE A N 1
ATOM 1081 C CA . PHE A 1 131 ? -10.221 -0.962 -3.408 1.00 93.81 131 PHE A CA 1
ATOM 1082 C C . PHE A 1 131 ? -9.525 0.380 -3.212 1.00 93.81 131 PHE A C 1
ATOM 1084 O O . PHE A 1 131 ? -10.147 1.330 -2.752 1.00 93.81 131 PHE A O 1
ATOM 1091 N N . GLY A 1 132 ? -8.252 0.460 -3.571 1.00 94.25 132 GLY A N 1
ATOM 1092 C CA . GLY A 1 132 ? -7.473 1.687 -3.665 1.00 94.25 132 GLY A CA 1
ATOM 1093 C C . GLY A 1 132 ? -7.114 1.965 -5.117 1.00 94.25 132 GLY A C 1
ATOM 1094 O O . GLY A 1 132 ? -6.818 1.033 -5.865 1.00 94.25 132 GLY A O 1
ATOM 1095 N N . ILE A 1 133 ? -7.153 3.231 -5.514 1.00 97.38 133 ILE A N 1
ATOM 1096 C CA . ILE A 1 133 ? -6.638 3.685 -6.805 1.00 97.38 133 ILE A CA 1
ATOM 1097 C C . ILE A 1 133 ? -5.908 5.009 -6.642 1.00 97.38 133 ILE A C 1
ATOM 1099 O O . ILE A 1 133 ? -6.390 5.906 -5.946 1.00 97.38 133 ILE A O 1
ATOM 1103 N N . GLY A 1 134 ? -4.791 5.176 -7.337 1.00 96.94 134 GLY A N 1
ATOM 1104 C CA . GLY A 1 134 ? -4.187 6.489 -7.457 1.00 96.94 134 GLY A CA 1
ATOM 1105 C C . GLY A 1 134 ? -2.822 6.510 -8.127 1.00 96.94 134 GLY A C 1
ATOM 1106 O O . GLY A 1 134 ? -2.338 5.489 -8.612 1.00 96.94 134 GLY A O 1
ATOM 1107 N N . PRO A 1 135 ? -2.222 7.700 -8.249 1.00 97.88 135 PRO A N 1
ATOM 1108 C CA . PRO A 1 135 ? -0.943 7.858 -8.916 1.00 97.88 135 PRO A CA 1
ATOM 1109 C C . PRO A 1 135 ? 0.218 7.368 -8.047 1.00 97.88 135 PRO A C 1
ATOM 1111 O O . PRO A 1 135 ? 0.169 7.378 -6.813 1.00 97.88 135 PRO A O 1
ATOM 1114 N N . GLY A 1 136 ? 1.315 7.034 -8.712 1.00 97.06 136 GLY A N 1
ATOM 1115 C CA . GLY A 1 136 ? 2.574 6.722 -8.072 1.00 97.06 136 GLY A CA 1
ATOM 1116 C C . GLY A 1 136 ? 3.789 7.056 -8.920 1.00 97.06 136 GLY A C 1
ATOM 1117 O O . GLY A 1 136 ? 3.705 7.291 -10.126 1.00 97.06 136 GLY A O 1
ATOM 1118 N N . ILE A 1 137 ? 4.935 7.071 -8.253 1.00 96.25 137 ILE A N 1
ATOM 1119 C CA . ILE A 1 137 ? 6.257 7.206 -8.843 1.00 96.25 137 ILE A CA 1
ATOM 1120 C C . ILE A 1 137 ? 7.044 5.957 -8.474 1.00 96.25 137 ILE A C 1
ATOM 1122 O O . ILE A 1 137 ? 7.185 5.623 -7.297 1.00 96.25 137 ILE A O 1
ATOM 1126 N N . PHE A 1 138 ? 7.590 5.301 -9.487 1.00 93.75 138 PHE A N 1
ATOM 1127 C CA . PHE A 1 138 ? 8.473 4.160 -9.335 1.00 93.75 138 PHE A CA 1
ATOM 1128 C C . PHE A 1 138 ? 9.870 4.533 -9.819 1.00 93.75 138 PHE A C 1
ATOM 1130 O O . PHE A 1 138 ? 10.044 4.998 -10.942 1.00 93.75 138 PHE A O 1
ATOM 1137 N N . LEU A 1 139 ? 10.863 4.335 -8.963 1.00 91.12 139 LEU A N 1
ATOM 1138 C CA . LEU A 1 139 ? 12.272 4.544 -9.256 1.00 91.12 139 LEU A CA 1
ATOM 1139 C C . LEU A 1 139 ? 12.985 3.204 -9.128 1.00 91.12 139 LEU A C 1
ATOM 1141 O O . LEU A 1 139 ? 12.841 2.511 -8.121 1.00 91.12 139 LEU A O 1
ATOM 1145 N N . THR A 1 140 ? 13.793 2.843 -10.112 1.00 87.44 140 THR A N 1
ATOM 1146 C CA . THR A 1 140 ? 14.656 1.663 -10.031 1.00 87.44 140 THR A CA 1
ATOM 1147 C C . THR A 1 140 ? 16.017 1.961 -10.626 1.00 87.44 140 THR A C 1
ATOM 1149 O O . THR A 1 140 ? 16.146 2.799 -11.517 1.00 87.44 140 THR A O 1
ATOM 1152 N N . ARG A 1 141 ? 17.053 1.296 -10.121 1.00 79.38 141 ARG A N 1
ATOM 1153 C CA . ARG A 1 141 ? 18.392 1.373 -10.698 1.00 79.38 141 ARG A CA 1
ATOM 1154 C C . ARG A 1 141 ? 18.624 0.164 -11.599 1.00 79.38 141 ARG A C 1
ATOM 1156 O O . ARG A 1 141 ? 18.442 -0.960 -11.152 1.00 79.38 141 ARG A O 1
ATOM 1163 N N . ILE A 1 142 ? 19.023 0.374 -12.847 1.00 72.31 142 ILE A N 1
ATOM 1164 C CA . ILE A 1 142 ? 19.348 -0.686 -13.813 1.00 72.31 142 ILE A CA 1
ATOM 1165 C C . ILE A 1 142 ? 20.674 -0.306 -14.473 1.00 72.31 142 ILE A C 1
ATOM 1167 O O . ILE A 1 142 ? 20.761 0.766 -15.068 1.00 72.31 142 ILE A O 1
ATOM 1171 N N . ASN A 1 143 ? 21.701 -1.157 -14.363 1.00 68.75 143 ASN A N 1
ATOM 1172 C CA . ASN A 1 143 ? 23.033 -0.937 -14.947 1.00 68.75 143 ASN A CA 1
ATOM 1173 C C . ASN A 1 143 ? 23.586 0.462 -14.612 1.00 68.75 143 ASN A C 1
ATOM 1175 O O . ASN A 1 143 ? 23.918 1.249 -15.494 1.00 68.75 143 ASN A O 1
ATOM 1179 N N . GLU A 1 144 ? 23.579 0.802 -13.321 1.00 68.94 144 GLU A N 1
ATOM 1180 C CA . GLU A 1 144 ? 23.966 2.107 -12.759 1.00 68.94 144 GLU A CA 1
ATOM 1181 C C . GLU A 1 144 ? 23.074 3.311 -13.111 1.00 68.94 144 GLU A C 1
ATOM 1183 O O . GLU A 1 144 ? 23.165 4.322 -12.409 1.00 68.94 144 GLU A O 1
ATOM 1188 N N . LYS A 1 145 ? 22.160 3.196 -14.081 1.00 73.69 145 LYS A N 1
ATOM 1189 C CA . LYS A 1 145 ? 21.214 4.249 -14.480 1.00 73.69 145 LYS A CA 1
ATOM 1190 C C . LYS A 1 145 ? 19.926 4.201 -13.661 1.00 73.69 145 LYS A C 1
ATOM 1192 O O . LYS A 1 145 ? 19.410 3.129 -13.351 1.00 73.69 145 LYS A O 1
ATOM 1197 N N . THR A 1 146 ? 19.375 5.370 -13.339 1.00 80.06 146 THR A N 1
ATOM 1198 C CA . THR A 1 146 ? 18.062 5.477 -12.687 1.00 80.06 146 THR A CA 1
ATOM 1199 C C . THR A 1 146 ? 16.964 5.525 -13.739 1.00 80.06 146 THR A C 1
ATOM 1201 O O . THR A 1 146 ? 16.940 6.409 -14.594 1.00 80.06 146 THR A O 1
ATOM 1204 N N . VAL A 1 147 ? 16.033 4.586 -13.646 1.00 81.88 147 VAL A N 1
ATOM 1205 C CA . VAL A 1 147 ? 14.784 4.569 -14.397 1.00 81.88 147 VAL A CA 1
ATOM 1206 C C . VAL A 1 147 ? 13.693 5.136 -13.505 1.00 81.88 147 VAL A C 1
ATOM 1208 O O . VAL A 1 147 ? 13.497 4.659 -12.386 1.00 81.88 147 VAL A O 1
ATOM 1211 N N . SER A 1 148 ? 12.976 6.132 -14.015 1.00 90.75 148 SER A N 1
ATOM 1212 C CA . SER A 1 148 ? 11.844 6.753 -13.333 1.00 90.75 148 SER A CA 1
ATOM 1213 C C . SER A 1 148 ? 10.566 6.430 -14.088 1.00 90.75 148 SER A C 1
ATOM 1215 O O . SER A 1 148 ? 10.544 6.467 -15.311 1.00 90.75 148 SER A O 1
ATOM 1217 N N . ALA A 1 149 ? 9.478 6.134 -13.395 1.00 92.44 149 ALA A N 1
ATOM 1218 C CA . ALA A 1 149 ? 8.190 5.882 -14.018 1.00 92.44 149 ALA A CA 1
ATOM 1219 C C . ALA A 1 149 ? 7.067 6.551 -13.236 1.00 92.44 149 ALA A C 1
ATOM 1221 O O . ALA A 1 149 ? 7.092 6.579 -12.007 1.00 92.44 149 ALA A O 1
ATOM 1222 N N . VAL A 1 150 ? 6.072 7.062 -13.962 1.00 96.50 150 VAL A N 1
ATOM 1223 C CA . VAL A 1 150 ? 4.776 7.416 -13.377 1.00 96.50 150 VAL A CA 1
ATOM 1224 C C . VAL A 1 150 ? 3.862 6.225 -13.588 1.00 96.50 150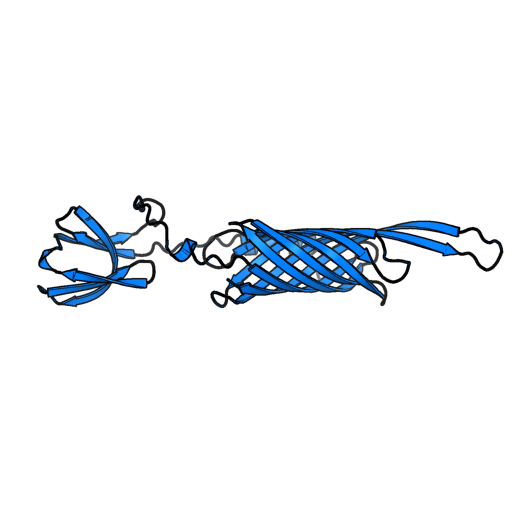 VAL A C 1
ATOM 1226 O O . VAL A 1 150 ? 3.792 5.692 -14.698 1.00 96.50 150 VAL A O 1
ATOM 1229 N N . VAL A 1 151 ? 3.179 5.813 -12.529 1.00 97.44 151 VAL A N 1
ATOM 1230 C CA . VAL A 1 151 ? 2.288 4.656 -12.518 1.00 97.44 151 VAL A CA 1
ATOM 1231 C C . VAL A 1 151 ? 0.925 5.018 -11.944 1.00 97.44 151 VAL A C 1
ATOM 1233 O O . VAL A 1 151 ? 0.776 5.993 -11.213 1.00 97.44 151 VAL A O 1
ATOM 1236 N N . MET A 1 152 ? -0.071 4.216 -12.284 1.00 98.38 152 MET A N 1
ATOM 1237 C CA . MET A 1 152 ? -1.350 4.131 -11.599 1.00 98.38 152 MET A CA 1
ATOM 1238 C C . MET A 1 152 ? -1.339 2.850 -10.762 1.00 98.38 152 MET A C 1
ATOM 1240 O O . MET A 1 152 ? -1.204 1.774 -11.340 1.00 98.38 152 MET A O 1
ATOM 1244 N N . ASP A 1 153 ? -1.452 2.976 -9.440 1.00 98.38 153 ASP A N 1
ATOM 1245 C CA . ASP A 1 153 ? -1.591 1.872 -8.482 1.00 98.38 153 ASP A CA 1
ATOM 1246 C C . ASP A 1 153 ? -3.076 1.521 -8.366 1.00 98.38 153 ASP A C 1
ATOM 1248 O O . ASP A 1 153 ? -3.929 2.386 -8.150 1.00 98.38 153 ASP A O 1
ATOM 1252 N N . LEU A 1 154 ? -3.383 0.244 -8.563 1.00 98.31 154 LEU A N 1
ATOM 1253 C CA . LEU A 1 154 ? -4.675 -0.371 -8.299 1.00 98.31 154 LEU A CA 1
ATOM 1254 C C . LEU A 1 154 ? -4.465 -1.393 -7.196 1.00 98.31 154 LEU A C 1
ATOM 1256 O O . LEU A 1 154 ? -3.653 -2.304 -7.345 1.00 98.31 154 LEU A O 1
ATOM 1260 N N . ARG A 1 155 ? -5.211 -1.285 -6.101 1.00 96.75 155 ARG A N 1
ATOM 1261 C CA . ARG A 1 155 ? -4.972 -2.086 -4.902 1.00 96.75 155 ARG A CA 1
ATOM 1262 C C . ARG A 1 155 ? -6.245 -2.687 -4.359 1.00 96.75 155 ARG A C 1
ATOM 1264 O O . ARG A 1 155 ? -7.267 -2.021 -4.280 1.00 96.75 155 ARG A O 1
ATOM 1271 N N . TYR A 1 156 ? -6.163 -3.925 -3.902 1.00 95.94 156 TYR A N 1
ATOM 1272 C CA . TYR A 1 156 ? -7.210 -4.573 -3.129 1.00 95.94 156 TYR A CA 1
ATOM 1273 C C . TYR A 1 156 ? -6.654 -4.973 -1.765 1.00 95.94 156 TYR A C 1
ATOM 1275 O O . TYR A 1 156 ? -5.760 -5.810 -1.686 1.00 95.94 156 TYR A O 1
ATOM 1283 N N . THR A 1 157 ? -7.167 -4.378 -0.689 1.00 93.69 157 THR A N 1
ATOM 1284 C CA . THR A 1 157 ? -6.758 -4.663 0.693 1.00 93.69 157 THR A CA 1
ATOM 1285 C C . THR A 1 157 ? -7.847 -5.442 1.420 1.00 93.69 157 THR A C 1
ATOM 1287 O O . THR A 1 157 ? -8.993 -4.997 1.512 1.00 93.69 157 THR A O 1
ATOM 1290 N N . PHE A 1 158 ? -7.486 -6.588 1.994 1.00 85.75 158 PHE A N 1
ATOM 1291 C CA . PHE A 1 158 ? -8.406 -7.397 2.786 1.00 85.75 158 PHE A CA 1
ATOM 1292 C C . PHE A 1 158 ? -8.713 -6.717 4.124 1.00 85.75 158 PHE A C 1
ATOM 1294 O O . PHE A 1 158 ? -7.817 -6.257 4.836 1.00 85.75 158 PHE A O 1
ATOM 1301 N N . LEU A 1 159 ? -9.995 -6.685 4.492 1.00 82.94 159 LEU A N 1
ATOM 1302 C CA . LEU A 1 159 ? -10.476 -6.107 5.751 1.00 82.94 159 LEU A CA 1
ATOM 1303 C C . LEU A 1 159 ? -10.556 -7.172 6.847 1.00 82.94 159 LEU A C 1
ATOM 1305 O O . LEU A 1 159 ? -11.617 -7.415 7.412 1.00 82.94 159 LEU A O 1
ATOM 1309 N N . ILE A 1 160 ? -9.431 -7.824 7.128 1.00 77.75 160 ILE A N 1
ATOM 1310 C CA . ILE A 1 160 ? -9.315 -8.771 8.242 1.00 77.75 160 ILE A CA 1
ATOM 1311 C C . ILE A 1 160 ? -8.658 -8.100 9.455 1.00 77.75 160 ILE A C 1
ATOM 1313 O O . ILE A 1 160 ? -7.934 -7.107 9.318 1.00 77.75 160 ILE A O 1
ATOM 1317 N N . LYS A 1 161 ? -8.938 -8.611 10.661 1.00 75.00 161 LYS A N 1
ATOM 1318 C CA . LYS A 1 161 ? -8.287 -8.144 11.895 1.00 75.00 161 LYS A CA 1
ATOM 1319 C C . LYS A 1 161 ? -6.809 -8.552 11.900 1.00 75.00 161 LYS A C 1
ATOM 1321 O O . LYS A 1 161 ? -6.459 -9.626 11.427 1.00 75.00 161 LYS A O 1
ATOM 1326 N N . GLY A 1 162 ? -5.958 -7.712 12.491 1.00 83.44 162 GLY A N 1
ATOM 1327 C CA . GLY A 1 162 ? -4.518 -7.964 12.583 1.00 83.44 162 GLY A CA 1
ATOM 1328 C C . GLY A 1 162 ? -3.761 -7.519 11.332 1.00 83.44 162 GLY A C 1
ATOM 1329 O O . GLY A 1 162 ? -3.865 -6.360 10.921 1.00 83.44 162 GLY A O 1
ATOM 1330 N N . ILE A 1 163 ? -2.964 -8.423 10.757 1.00 85.38 163 ILE A N 1
ATOM 1331 C CA . ILE A 1 163 ? -2.207 -8.158 9.529 1.00 85.38 163 ILE A CA 1
ATOM 1332 C C . ILE A 1 163 ? -3.184 -8.137 8.354 1.00 85.38 163 ILE A C 1
ATOM 1334 O O . ILE A 1 163 ? -3.994 -9.046 8.215 1.00 85.38 163 ILE A O 1
ATOM 1338 N N . LYS A 1 164 ? -3.101 -7.108 7.508 1.00 89.75 164 LYS A N 1
ATOM 1339 C CA . LYS A 1 164 ? -3.972 -6.895 6.348 1.00 89.75 164 LYS A CA 1
ATOM 1340 C C . LYS A 1 164 ? -3.243 -7.282 5.058 1.00 89.75 164 LYS A C 1
ATOM 1342 O O . LYS A 1 164 ? -2.395 -6.509 4.604 1.00 89.75 164 LYS A O 1
ATOM 1347 N N . PRO A 1 165 ? -3.530 -8.447 4.455 1.00 95.50 165 PRO A N 1
ATOM 1348 C CA . PRO A 1 165 ? -3.038 -8.783 3.128 1.00 95.50 165 PRO A CA 1
ATOM 1349 C C . PRO A 1 165 ? -3.564 -7.797 2.085 1.00 95.50 165 PRO A C 1
ATOM 1351 O O . PRO A 1 165 ? -4.656 -7.238 2.233 1.00 95.50 165 PRO A O 1
ATOM 1354 N N . TYR A 1 166 ? -2.813 -7.612 1.008 1.00 95.88 166 TYR A N 1
ATOM 1355 C CA . TYR A 1 166 ? -3.258 -6.861 -0.154 1.00 95.88 166 TYR A CA 1
ATOM 1356 C C . TYR A 1 166 ? -2.670 -7.416 -1.449 1.00 95.88 166 TYR A C 1
ATOM 1358 O O . TYR A 1 166 ? -1.578 -7.981 -1.461 1.00 95.88 166 TYR A O 1
ATOM 1366 N N . PHE A 1 167 ? -3.391 -7.204 -2.543 1.00 98.06 167 PHE A N 1
ATOM 1367 C CA . PHE A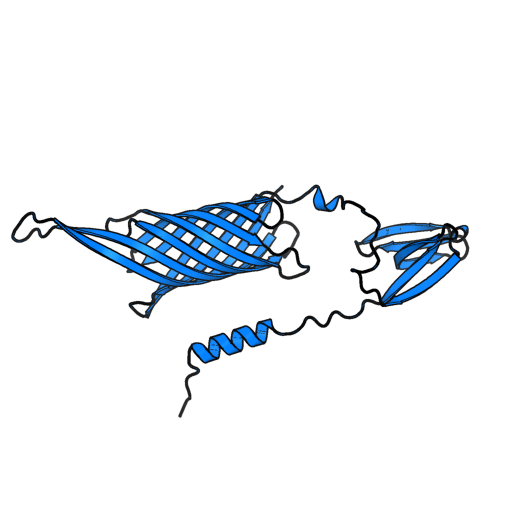 1 167 ? -2.896 -7.354 -3.907 1.00 98.06 167 PHE A CA 1
ATOM 1368 C C . PHE A 1 167 ? -2.815 -5.985 -4.558 1.00 98.06 167 PHE A C 1
ATOM 1370 O O . PHE A 1 167 ? -3.612 -5.103 -4.233 1.00 98.06 167 PHE A O 1
ATOM 1377 N N . PHE A 1 168 ? -1.876 -5.805 -5.476 1.00 98.00 168 PHE A N 1
ATOM 1378 C CA . PHE A 1 168 ? -1.774 -4.566 -6.230 1.00 98.00 168 PHE A CA 1
ATOM 1379 C C . PHE A 1 168 ? -1.269 -4.795 -7.650 1.00 98.00 168 PHE A C 1
ATOM 1381 O O . PHE A 1 168 ? -0.599 -5.792 -7.937 1.00 98.00 168 PHE A O 1
ATOM 1388 N N . ALA A 1 169 ? -1.596 -3.849 -8.522 1.00 98.44 169 ALA A N 1
ATOM 1389 C CA . ALA A 1 169 ? -1.068 -3.736 -9.865 1.00 98.44 169 ALA A CA 1
ATOM 1390 C C . ALA A 1 169 ? -0.733 -2.271 -10.164 1.00 98.44 169 ALA A C 1
ATOM 1392 O O . ALA A 1 169 ? -1.597 -1.408 -10.033 1.00 98.44 169 ALA A O 1
ATOM 1393 N N . ASP A 1 170 ? 0.495 -2.020 -10.611 1.00 97.62 170 ASP A N 1
ATOM 1394 C CA . ASP A 1 170 ? 0.951 -0.713 -11.070 1.00 97.62 170 ASP A CA 1
ATOM 1395 C C . ASP A 1 170 ? 1.105 -0.757 -12.586 1.00 97.62 170 ASP A C 1
ATOM 1397 O O . ASP A 1 170 ? 1.812 -1.617 -13.113 1.00 97.62 170 ASP A O 1
ATOM 1401 N N . ILE A 1 171 ? 0.474 0.171 -13.300 1.00 97.38 171 ILE A N 1
ATOM 1402 C CA . ILE A 1 171 ? 0.604 0.292 -14.758 1.00 97.38 171 ILE A CA 1
ATOM 1403 C C . ILE A 1 171 ? 0.994 1.722 -15.090 1.00 97.38 171 ILE A C 1
ATOM 1405 O O . ILE A 1 171 ? 0.412 2.668 -14.563 1.00 97.38 171 ILE A O 1
ATOM 1409 N N . GLY A 1 172 ? 1.975 1.905 -15.966 1.00 95.44 172 GLY A N 1
ATOM 1410 C CA . GLY A 1 172 ? 2.463 3.240 -16.259 1.00 95.44 172 GLY A CA 1
ATOM 1411 C C . GLY A 1 172 ? 3.459 3.327 -17.395 1.00 95.44 172 GLY A C 1
ATOM 1412 O O . GLY A 1 172 ? 3.561 2.446 -18.252 1.00 95.44 172 GLY A O 1
ATOM 1413 N N . TYR A 1 173 ? 4.225 4.412 -17.373 1.00 93.12 173 TYR A N 1
ATOM 1414 C CA . TYR A 1 173 ? 5.241 4.695 -18.374 1.00 93.12 173 TYR A CA 1
ATOM 1415 C C . TYR A 1 173 ? 6.548 5.130 -17.713 1.00 93.12 173 TYR A C 1
ATOM 1417 O O . TYR A 1 173 ? 6.582 6.081 -16.927 1.00 93.12 173 TYR A O 1
ATOM 1425 N N . ALA A 1 174 ? 7.623 4.426 -18.052 1.00 90.50 174 ALA A N 1
ATOM 1426 C CA . ALA A 1 174 ? 8.982 4.755 -17.671 1.00 90.50 174 ALA A CA 1
ATOM 1427 C C . ALA A 1 174 ? 9.568 5.816 -18.612 1.00 90.50 174 ALA A C 1
ATOM 1429 O O . ALA A 1 174 ? 9.444 5.741 -19.837 1.00 90.50 174 ALA A O 1
ATOM 1430 N N . PHE A 1 175 ? 10.227 6.807 -18.028 1.00 85.31 175 PHE A N 1
ATOM 1431 C CA . PHE A 1 175 ? 10.911 7.907 -18.687 1.00 85.31 175 PHE A CA 1
ATOM 1432 C C . PHE A 1 175 ? 12.295 8.125 -18.049 1.00 85.31 175 PHE A C 1
ATOM 1434 O O . PHE A 1 175 ? 12.552 7.748 -16.909 1.00 85.31 175 PHE A O 1
ATOM 1441 N N . GLY A 1 176 ? 13.218 8.721 -18.802 1.00 74.00 176 GLY A N 1
ATOM 1442 C CA . GLY A 1 176 ? 14.613 8.882 -18.384 1.00 74.00 176 GLY A CA 1
ATOM 1443 C C . GLY A 1 176 ? 15.560 8.926 -19.580 1.00 74.00 176 GLY A C 1
ATOM 1444 O O . GLY A 1 176 ? 15.121 9.211 -20.703 1.00 74.00 176 GLY A O 1
ATOM 1445 N N . GLU A 1 177 ? 16.845 8.640 -19.343 1.00 65.31 177 GLU A N 1
ATOM 1446 C CA . GLU A 1 177 ? 17.835 8.472 -20.415 1.00 65.31 177 GLU A CA 1
ATOM 1447 C C . GLU A 1 177 ? 17.360 7.432 -21.442 1.00 65.31 177 GLU A C 1
ATOM 1449 O O . GLU A 1 177 ? 16.606 6.512 -21.117 1.00 65.31 177 GLU A O 1
ATOM 1454 N N . THR A 1 178 ? 17.762 7.625 -22.701 1.00 58.88 178 THR A N 1
ATOM 1455 C CA . THR A 1 178 ? 17.188 7.055 -23.938 1.00 58.88 178 THR A CA 1
ATOM 1456 C C . THR A 1 178 ? 16.924 5.550 -23.949 1.00 58.88 178 THR A C 1
ATOM 1458 O O . THR A 1 178 ? 16.108 5.113 -24.755 1.00 58.88 178 THR A O 1
ATOM 1461 N N . ASP A 1 179 ? 17.540 4.786 -23.049 1.00 63.34 179 ASP A N 1
ATOM 1462 C CA . ASP A 1 179 ? 17.566 3.325 -23.092 1.00 63.34 179 ASP A CA 1
ATOM 1463 C C . ASP A 1 179 ? 16.527 2.644 -22.183 1.00 63.34 179 ASP A C 1
ATOM 1465 O O . ASP A 1 179 ? 16.424 1.419 -22.162 1.00 63.34 179 ASP A O 1
ATOM 1469 N N . ALA A 1 180 ? 15.740 3.423 -21.432 1.00 67.06 180 ALA A N 1
ATOM 1470 C CA . ALA A 1 180 ? 14.803 2.902 -20.431 1.00 67.06 180 ALA A CA 1
ATOM 1471 C C . ALA A 1 180 ? 13.362 3.423 -20.577 1.00 67.06 180 ALA A C 1
ATOM 1473 O O . ALA A 1 180 ? 12.574 3.351 -19.633 1.00 67.06 180 ALA A O 1
ATOM 1474 N N . LYS A 1 181 ? 12.997 3.957 -21.748 1.00 83.31 181 LYS A N 1
ATOM 1475 C CA . LYS A 1 181 ? 11.645 4.476 -22.003 1.00 83.31 181 LYS A CA 1
ATOM 1476 C C . LYS A 1 181 ? 10.693 3.374 -22.446 1.00 83.31 181 LYS A C 1
ATOM 1478 O O . LYS A 1 181 ? 10.994 2.666 -23.405 1.00 83.31 181 LYS A O 1
ATOM 1483 N N . GLY A 1 182 ? 9.515 3.311 -21.833 1.00 87.25 182 GLY A N 1
ATOM 1484 C CA . GLY A 1 182 ? 8.431 2.459 -22.315 1.00 87.25 182 GLY A CA 1
ATOM 1485 C C . GLY A 1 182 ? 7.409 2.081 -21.252 1.00 87.25 182 GLY A C 1
ATOM 1486 O O . GLY A 1 182 ? 7.442 2.565 -20.123 1.00 87.25 182 GLY A O 1
ATOM 1487 N N . VAL A 1 183 ? 6.456 1.237 -21.645 1.00 91.25 183 VAL A N 1
ATOM 1488 C CA . VAL A 1 183 ? 5.359 0.807 -20.770 1.00 91.25 183 VAL A CA 1
ATOM 1489 C C . VAL A 1 183 ? 5.897 -0.089 -19.664 1.00 91.25 183 VAL A C 1
ATOM 1491 O O . VAL A 1 183 ? 6.653 -1.027 -19.928 1.00 91.25 183 VAL A O 1
ATOM 1494 N N . ILE A 1 184 ? 5.461 0.190 -18.442 1.00 92.62 184 ILE A N 1
ATOM 1495 C CA . ILE A 1 184 ? 5.779 -0.584 -17.250 1.00 92.62 184 ILE A CA 1
ATOM 1496 C C . ILE A 1 184 ? 4.493 -1.154 -16.653 1.00 92.62 184 ILE A C 1
ATOM 1498 O O . ILE A 1 184 ? 3.463 -0.481 -16.598 1.00 92.62 184 ILE A O 1
ATOM 1502 N N . ALA A 1 185 ? 4.559 -2.405 -16.222 1.00 95.62 185 ALA A N 1
ATOM 1503 C CA . ALA A 1 185 ? 3.502 -3.094 -15.510 1.00 95.62 185 ALA A CA 1
ATOM 1504 C C . ALA A 1 185 ? 4.123 -3.902 -14.371 1.00 95.62 185 ALA A C 1
ATOM 1506 O O . ALA A 1 185 ? 5.080 -4.648 -14.572 1.00 95.62 185 ALA A O 1
ATOM 1507 N N . LYS A 1 186 ? 3.577 -3.772 -13.172 1.00 95.44 186 LYS A N 1
ATOM 1508 C CA . LYS A 1 186 ? 3.998 -4.512 -11.987 1.00 95.44 186 LYS A CA 1
ATOM 1509 C C . LYS A 1 186 ? 2.760 -5.082 -11.327 1.00 95.44 186 LYS A C 1
ATOM 1511 O O . LYS A 1 186 ? 1.753 -4.396 -11.238 1.00 95.44 186 LYS A O 1
ATOM 1516 N N . PHE A 1 187 ? 2.826 -6.308 -10.840 1.00 97.38 187 PHE A N 1
ATOM 1517 C CA . PHE A 1 187 ? 1.768 -6.878 -10.011 1.00 97.38 187 PHE A CA 1
ATOM 1518 C C . PHE A 1 187 ? 2.378 -7.602 -8.829 1.00 97.38 187 PHE A C 1
ATOM 1520 O O . PHE A 1 187 ? 3.474 -8.157 -8.922 1.00 97.38 187 PHE A O 1
ATOM 1527 N N . GLY A 1 188 ? 1.678 -7.600 -7.708 1.00 97.31 188 GLY A N 1
ATOM 1528 C CA . GLY A 1 188 ? 2.209 -8.195 -6.501 1.00 97.31 188 GLY A CA 1
ATOM 1529 C C . GLY A 1 188 ? 1.181 -8.415 -5.419 1.00 97.31 188 GLY A C 1
ATOM 1530 O O . GLY A 1 188 ? 0.003 -8.068 -5.528 1.00 97.31 188 GLY A O 1
ATOM 1531 N N . SER A 1 189 ? 1.683 -9.001 -4.346 1.00 97.88 189 SER A N 1
ATOM 1532 C CA . SER A 1 189 ? 0.955 -9.220 -3.112 1.00 97.88 189 SER A CA 1
ATOM 1533 C C . SER A 1 189 ? 1.820 -8.797 -1.942 1.00 97.88 189 SER A C 1
ATOM 1535 O O . SER A 1 189 ? 3.034 -9.009 -1.949 1.00 97.88 189 SER A O 1
ATOM 1537 N N . GLY A 1 190 ? 1.194 -8.251 -0.916 1.00 96.94 190 GLY A N 1
ATOM 1538 C CA . GLY A 1 190 ? 1.885 -7.852 0.290 1.00 96.94 190 GLY A CA 1
ATOM 1539 C C . GLY A 1 190 ? 1.010 -7.944 1.519 1.00 96.94 190 GLY A C 1
ATOM 1540 O O . GLY A 1 190 ? -0.144 -8.372 1.488 1.00 96.94 190 GLY A O 1
ATOM 1541 N N . MET A 1 191 ? 1.594 -7.535 2.631 1.00 96.38 191 MET A N 1
ATOM 1542 C CA . MET A 1 191 ? 0.963 -7.498 3.936 1.00 96.38 191 MET A CA 1
ATOM 1543 C C . MET A 1 191 ? 1.202 -6.131 4.562 1.00 96.38 191 MET A C 1
ATOM 1545 O O . MET A 1 191 ? 2.281 -5.554 4.419 1.00 96.38 191 MET A O 1
ATOM 1549 N N . ARG A 1 192 ? 0.189 -5.610 5.257 1.00 94.62 192 ARG A N 1
ATOM 1550 C CA . ARG A 1 192 ? 0.268 -4.386 6.052 1.00 94.62 192 ARG A CA 1
ATOM 1551 C C . ARG A 1 192 ? -0.025 -4.697 7.514 1.00 94.62 192 ARG A C 1
ATOM 1553 O O . ARG A 1 192 ? -1.114 -5.162 7.841 1.00 94.62 192 ARG A O 1
ATOM 1560 N N . TYR A 1 193 ? 0.911 -4.389 8.399 1.00 91.75 193 TYR A N 1
ATOM 1561 C CA . TYR A 1 193 ? 0.702 -4.421 9.843 1.00 91.75 193 TYR A CA 1
ATOM 1562 C C . TYR A 1 193 ? 0.510 -2.996 10.360 1.00 91.75 193 TYR A C 1
ATOM 1564 O O . TYR A 1 193 ? 1.408 -2.167 10.247 1.00 91.75 193 TYR A O 1
ATOM 1572 N N . ASN A 1 194 ? -0.664 -2.687 10.904 1.00 87.06 194 ASN A N 1
ATOM 1573 C CA . ASN A 1 194 ? -0.946 -1.358 11.441 1.00 87.06 194 ASN A CA 1
ATOM 1574 C C . ASN A 1 194 ? -0.321 -1.201 12.833 1.00 87.06 194 ASN A C 1
ATOM 1576 O O . ASN A 1 194 ? -0.714 -1.903 13.758 1.00 87.06 194 ASN A O 1
ATOM 1580 N N . ILE A 1 195 ? 0.616 -0.259 12.976 1.00 86.50 195 ILE A N 1
ATOM 1581 C CA . ILE A 1 195 ? 1.164 0.149 14.279 1.00 86.50 195 ILE A CA 1
ATOM 1582 C C . ILE A 1 195 ? 0.097 0.937 15.043 1.00 86.50 195 ILE A C 1
ATOM 1584 O O . ILE A 1 195 ? -0.100 0.743 16.238 1.00 86.50 195 ILE A O 1
ATOM 1588 N N . ASN A 1 196 ? -0.597 1.829 14.337 1.00 83.00 196 ASN A N 1
ATOM 1589 C CA . ASN A 1 196 ? -1.741 2.573 14.840 1.00 83.00 196 ASN A CA 1
ATOM 1590 C C . ASN A 1 196 ? -2.757 2.798 13.706 1.00 83.00 196 ASN A C 1
ATOM 1592 O O . ASN A 1 196 ? -2.652 2.229 12.616 1.00 83.00 196 ASN A O 1
ATOM 1596 N N . GLU A 1 197 ? -3.767 3.623 13.960 1.00 78.44 197 GLU A N 1
ATOM 1597 C CA . GLU A 1 197 ? -4.827 3.921 12.997 1.00 78.44 197 GLU A CA 1
ATOM 1598 C C . GLU A 1 197 ? -4.376 4.724 11.759 1.00 78.44 197 GLU A C 1
ATOM 1600 O O . GLU A 1 197 ? -5.103 4.767 10.766 1.00 78.44 197 GLU A O 1
ATOM 1605 N N . ASN A 1 198 ? -3.207 5.369 11.780 1.00 84.00 198 ASN A N 1
ATOM 1606 C CA . ASN A 1 198 ? -2.661 6.147 10.663 1.00 84.00 198 ASN A CA 1
ATOM 1607 C C . ASN A 1 198 ? -1.459 5.468 10.011 1.00 84.00 198 ASN A C 1
ATOM 1609 O O . ASN A 1 198 ? -1.273 5.605 8.812 1.00 84.00 198 ASN A O 1
ATOM 1613 N N . ILE A 1 199 ? -0.643 4.736 10.759 1.00 88.12 199 ILE A N 1
ATOM 1614 C CA . ILE A 1 199 ? 0.661 4.248 10.314 1.00 88.12 199 ILE A CA 1
ATOM 1615 C C . ILE A 1 199 ? 0.657 2.723 10.322 1.00 88.12 199 ILE A C 1
ATOM 1617 O O . ILE A 1 199 ? 0.312 2.087 11.319 1.00 88.12 199 ILE A O 1
ATOM 1621 N N . GLY A 1 200 ? 1.076 2.123 9.211 1.00 88.94 200 GLY A N 1
ATOM 1622 C CA . GLY A 1 200 ? 1.347 0.694 9.121 1.00 88.94 200 GLY A CA 1
ATOM 1623 C C . GLY A 1 200 ? 2.668 0.397 8.428 1.00 88.94 200 GLY A C 1
ATOM 1624 O O . GLY A 1 200 ? 3.114 1.165 7.586 1.00 88.94 200 GLY A O 1
ATOM 1625 N N . LEU A 1 201 ? 3.276 -0.727 8.779 1.00 96.81 201 LEU A N 1
ATOM 1626 C CA . LEU A 1 201 ? 4.428 -1.294 8.088 1.00 96.81 201 LEU A CA 1
ATOM 1627 C C . LEU A 1 201 ? 3.946 -2.179 6.949 1.00 96.81 201 LEU A C 1
ATOM 1629 O O . LEU A 1 201 ? 2.940 -2.876 7.096 1.00 96.81 201 LEU A O 1
ATOM 1633 N N . THR A 1 202 ? 4.665 -2.173 5.837 1.00 97.31 202 THR A N 1
ATOM 1634 C CA . THR A 1 202 ? 4.356 -2.983 4.659 1.00 97.31 202 THR A CA 1
ATOM 1635 C C . THR A 1 202 ? 5.524 -3.881 4.286 1.00 97.31 202 THR A C 1
ATOM 1637 O O . THR A 1 202 ? 6.685 -3.506 4.423 1.00 97.31 202 THR A O 1
ATOM 1640 N N . ALA A 1 203 ? 5.199 -5.072 3.796 1.00 98.31 203 ALA A N 1
ATOM 1641 C CA . ALA A 1 203 ? 6.129 -5.963 3.118 1.00 98.31 203 ALA A CA 1
ATOM 1642 C C . ALA A 1 203 ? 5.430 -6.532 1.881 1.00 98.31 203 ALA A C 1
ATOM 1644 O O . ALA A 1 203 ? 4.273 -6.948 1.984 1.00 98.31 203 ALA A O 1
ATOM 1645 N N . ASP A 1 204 ? 6.090 -6.527 0.726 1.00 97.62 204 ASP A N 1
ATOM 1646 C CA . ASP A 1 204 ? 5.517 -7.046 -0.516 1.00 97.62 204 ASP A CA 1
ATOM 1647 C C . ASP A 1 204 ? 6.528 -7.756 -1.410 1.00 97.62 204 ASP A C 1
ATOM 1649 O O . ASP A 1 204 ? 7.730 -7.483 -1.396 1.00 97.62 204 ASP A O 1
ATOM 1653 N N . VAL A 1 205 ? 5.989 -8.682 -2.199 1.00 97.94 205 VAL A N 1
ATOM 1654 C CA . VAL A 1 205 ? 6.659 -9.304 -3.333 1.00 97.94 205 VAL A CA 1
ATOM 1655 C C . VAL A 1 205 ? 5.877 -8.963 -4.592 1.00 97.94 205 VAL A C 1
ATOM 1657 O O . VAL A 1 205 ? 4.647 -9.063 -4.632 1.00 97.94 205 VAL A O 1
ATOM 1660 N N . SER A 1 206 ? 6.586 -8.548 -5.633 1.00 96.94 206 SER A N 1
ATOM 1661 C CA . SER A 1 206 ? 5.974 -8.221 -6.918 1.00 96.94 206 SER A CA 1
ATOM 1662 C C . SER A 1 206 ? 6.833 -8.669 -8.084 1.00 96.94 206 SER A C 1
ATOM 1664 O O . SER A 1 206 ? 8.034 -8.885 -7.951 1.00 96.94 206 SER A O 1
ATOM 1666 N N . TYR A 1 207 ? 6.201 -8.830 -9.237 1.00 95.50 207 TYR A N 1
ATOM 1667 C CA . TYR A 1 207 ? 6.870 -9.093 -10.496 1.00 95.50 207 TYR A CA 1
ATOM 1668 C C . TYR A 1 207 ? 6.695 -7.882 -11.410 1.00 95.50 207 TYR A C 1
ATOM 1670 O O . TYR A 1 207 ? 5.599 -7.330 -11.519 1.00 95.50 207 TYR A O 1
ATOM 1678 N N . LEU A 1 208 ? 7.781 -7.471 -12.057 1.00 93.44 208 LEU A N 1
ATOM 1679 C CA . LEU A 1 208 ? 7.857 -6.308 -12.930 1.00 93.44 208 LEU A CA 1
ATOM 1680 C C . LEU A 1 208 ? 8.080 -6.723 -14.377 1.00 93.44 208 LEU A C 1
ATOM 1682 O O . LEU A 1 208 ? 8.923 -7.567 -14.669 1.00 93.44 208 LEU A O 1
ATOM 1686 N N . PHE A 1 209 ? 7.367 -6.053 -15.271 1.00 91.94 209 PHE A N 1
ATOM 1687 C CA . PHE A 1 209 ? 7.568 -6.048 -16.708 1.00 91.94 209 PHE A CA 1
ATOM 1688 C C . PHE A 1 209 ? 7.757 -4.604 -17.158 1.00 91.94 209 PHE A C 1
ATOM 1690 O O . PHE A 1 209 ? 6.913 -3.753 -16.893 1.00 91.94 209 PHE A O 1
ATOM 1697 N N . GLN A 1 210 ? 8.830 -4.320 -17.881 1.00 88.69 210 GLN A N 1
ATOM 1698 C CA . GLN A 1 210 ? 9.034 -3.021 -18.507 1.00 88.69 210 GLN A CA 1
ATOM 1699 C C . GLN A 1 210 ? 9.534 -3.217 -19.927 1.00 88.69 210 GLN A C 1
ATOM 1701 O O . GLN A 1 210 ? 10.634 -3.719 -20.132 1.00 88.69 210 GLN A O 1
ATOM 1706 N N . ASN A 1 211 ? 8.755 -2.785 -20.910 1.00 85.69 211 ASN A N 1
ATOM 1707 C CA . ASN A 1 211 ? 9.248 -2.704 -22.278 1.00 85.69 211 ASN A CA 1
ATOM 1708 C C . ASN A 1 211 ? 10.141 -1.473 -22.414 1.00 85.69 211 ASN A C 1
ATOM 1710 O O . ASN A 1 211 ? 9.818 -0.414 -21.874 1.00 85.69 211 ASN A O 1
ATOM 1714 N N . TYR A 1 212 ? 11.241 -1.602 -23.147 1.00 78.06 212 TYR A N 1
ATOM 1715 C CA . TYR A 1 212 ? 12.111 -0.482 -23.472 1.00 78.06 212 TYR A CA 1
ATOM 1716 C C . TYR A 1 212 ? 12.446 -0.477 -24.960 1.00 78.06 212 TYR A C 1
ATOM 1718 O O . TYR A 1 212 ? 12.657 -1.526 -25.566 1.00 78.06 212 TYR A O 1
ATOM 1726 N N . ASN A 1 213 ? 12.498 0.723 -25.533 1.00 69.56 213 ASN A N 1
ATOM 1727 C CA . ASN A 1 213 ? 12.927 0.956 -26.908 1.00 69.56 213 ASN A CA 1
ATOM 1728 C C . ASN A 1 213 ? 14.042 1.997 -26.905 1.00 69.56 213 ASN A C 1
ATOM 1730 O O . ASN A 1 213 ? 13.862 3.076 -26.337 1.00 69.56 213 ASN A O 1
ATOM 1734 N N . TYR A 1 214 ? 15.156 1.700 -27.571 1.00 68.38 214 TYR A N 1
ATOM 1735 C CA . TYR A 1 214 ? 16.266 2.636 -27.709 1.00 68.38 214 TYR A CA 1
ATOM 1736 C C . TYR A 1 214 ? 16.788 2.709 -29.139 1.00 68.38 214 TYR A C 1
ATOM 1738 O O . TYR A 1 214 ? 16.758 1.740 -29.900 1.00 68.38 214 TYR A O 1
ATOM 1746 N N . ASN A 1 215 ? 17.239 3.907 -29.505 1.00 64.50 215 ASN A N 1
ATOM 1747 C CA . ASN A 1 215 ? 17.770 4.207 -30.825 1.00 64.50 215 ASN A CA 1
ATOM 1748 C C . ASN A 1 215 ? 19.292 4.147 -30.778 1.00 64.50 215 ASN A C 1
ATOM 1750 O O . ASN A 1 215 ? 19.924 4.975 -30.125 1.00 64.50 215 ASN A O 1
ATOM 1754 N N . VAL A 1 216 ? 19.884 3.207 -31.510 1.00 61.00 216 VAL A N 1
ATOM 1755 C CA . VAL A 1 216 ? 21.336 3.143 -31.694 1.00 61.00 216 VAL A CA 1
ATOM 1756 C C . VAL A 1 216 ? 21.696 3.872 -32.980 1.00 61.00 216 VAL A C 1
ATOM 1758 O O . VAL A 1 216 ? 21.304 3.451 -34.072 1.00 61.00 216 VAL A O 1
ATOM 1761 N N . SER A 1 217 ? 22.453 4.964 -32.866 1.00 57.28 217 SER A N 1
ATOM 1762 C CA . SER A 1 217 ? 23.060 5.648 -34.009 1.00 57.28 217 SER A CA 1
ATOM 1763 C C . SER A 1 217 ? 24.493 5.152 -34.213 1.00 57.28 217 SER A C 1
ATOM 1765 O O . SER A 1 217 ? 25.342 5.224 -33.327 1.00 57.28 217 SER A O 1
ATOM 1767 N N . ASN A 1 218 ? 24.778 4.619 -35.401 1.00 51.44 218 ASN A N 1
ATOM 1768 C CA . ASN A 1 218 ? 26.096 4.082 -35.723 1.00 51.44 218 ASN A CA 1
ATOM 1769 C C . ASN A 1 218 ? 26.967 5.179 -36.367 1.00 51.44 218 ASN A C 1
ATOM 1771 O O . ASN A 1 218 ? 27.053 5.294 -37.588 1.00 51.44 218 ASN A O 1
ATOM 1775 N N . LEU A 1 219 ? 27.613 6.014 -35.546 1.00 55.28 219 LEU A N 1
ATOM 1776 C CA . LEU A 1 219 ? 28.364 7.200 -36.002 1.00 55.28 219 LEU A CA 1
ATOM 1777 C C . LEU A 1 219 ? 29.592 6.896 -36.884 1.00 55.28 219 LEU A C 1
ATOM 1779 O O . LEU A 1 219 ? 30.183 7.820 -37.433 1.00 55.28 219 LEU A O 1
ATOM 1783 N N . LYS A 1 220 ? 29.997 5.626 -37.033 1.00 50.38 220 LYS A N 1
ATOM 1784 C CA . LYS A 1 220 ? 31.253 5.269 -37.710 1.00 50.38 220 LYS A CA 1
ATOM 1785 C C . LYS A 1 220 ? 31.159 5.032 -39.222 1.00 50.38 220 LYS A C 1
ATOM 1787 O O . LYS A 1 220 ? 32.187 5.170 -39.869 1.00 50.38 220 LYS A O 1
ATOM 1792 N N . TYR A 1 221 ? 29.993 4.699 -39.795 1.00 52.72 221 TYR A N 1
ATOM 1793 C CA . TYR A 1 221 ? 29.912 4.371 -41.237 1.00 52.72 221 TYR A CA 1
ATOM 1794 C C . TYR A 1 221 ? 28.598 4.721 -41.961 1.00 52.72 221 TYR A C 1
ATOM 1796 O O . TYR A 1 221 ? 28.583 4.726 -43.189 1.00 52.72 221 TYR A O 1
ATOM 1804 N N . SER A 1 222 ? 27.488 5.014 -41.273 1.00 50.62 222 SER A N 1
ATOM 1805 C CA . SER A 1 222 ? 26.222 5.389 -41.929 1.00 50.62 222 SER A CA 1
ATOM 1806 C C . SER A 1 222 ? 25.210 5.882 -40.894 1.00 50.62 222 SER A C 1
ATOM 1808 O O . SER A 1 222 ? 25.077 5.264 -39.841 1.00 50.62 222 SER A O 1
ATOM 1810 N N . SER A 1 223 ? 24.440 6.929 -41.204 1.00 53.25 223 SER A N 1
ATOM 1811 C CA . SER A 1 223 ? 23.353 7.490 -40.377 1.00 53.25 223 SER A CA 1
ATOM 1812 C C . SER A 1 223 ? 22.119 6.574 -40.255 1.00 53.25 223 SER A C 1
ATOM 1814 O O . SER A 1 223 ? 20.985 7.040 -40.154 1.00 53.25 223 SER A O 1
ATOM 1816 N N . LYS A 1 224 ? 22.313 5.252 -40.263 1.00 52.09 224 LYS A N 1
ATOM 1817 C CA . LYS A 1 224 ? 21.245 4.289 -40.004 1.00 52.09 224 LYS A CA 1
ATOM 1818 C C . LYS A 1 224 ? 20.974 4.242 -38.505 1.00 52.09 224 LYS A C 1
ATOM 1820 O O . LYS A 1 224 ? 21.832 3.837 -37.721 1.00 52.09 224 LYS A O 1
ATOM 1825 N N . VAL A 1 225 ? 19.775 4.677 -38.134 1.00 56.88 225 VAL A N 1
ATOM 1826 C CA . VAL A 1 225 ? 19.221 4.528 -36.788 1.00 56.88 225 VAL A CA 1
ATOM 1827 C C . VAL A 1 225 ? 18.601 3.141 -36.695 1.00 56.88 225 VAL A C 1
ATOM 1829 O O . VAL A 1 225 ? 17.693 2.815 -37.460 1.00 56.88 225 VAL A O 1
ATOM 1832 N N . TYR A 1 226 ? 19.101 2.321 -35.775 1.00 60.19 226 TYR A N 1
ATOM 1833 C CA . TYR A 1 226 ? 18.504 1.027 -35.464 1.00 60.19 226 TYR A CA 1
ATOM 1834 C C . TYR A 1 226 ? 17.628 1.175 -34.223 1.00 60.19 226 TYR A C 1
ATOM 1836 O O . TYR A 1 226 ? 18.099 1.648 -33.189 1.00 60.19 226 TYR A O 1
ATOM 1844 N N . ASN A 1 227 ? 16.364 0.763 -34.334 1.00 58.88 227 ASN A N 1
ATOM 1845 C CA . ASN A 1 227 ? 15.482 0.614 -33.182 1.00 58.88 227 ASN A CA 1
ATOM 1846 C C . ASN A 1 227 ? 15.759 -0.748 -32.547 1.00 58.88 227 ASN A C 1
ATOM 1848 O O . ASN A 1 227 ? 15.547 -1.778 -33.189 1.00 58.88 227 ASN A O 1
ATOM 1852 N N . VAL A 1 228 ? 16.221 -0.754 -31.301 1.00 66.19 228 VAL A N 1
ATOM 1853 C CA . VAL A 1 228 ? 16.362 -1.969 -30.500 1.00 66.19 228 VAL A CA 1
ATOM 1854 C C . VAL A 1 228 ? 15.272 -1.955 -29.434 1.00 66.19 228 VAL A C 1
ATOM 1856 O O . VAL A 1 228 ? 15.139 -0.987 -28.685 1.00 66.19 228 VAL A O 1
ATOM 1859 N N . ALA A 1 229 ? 14.478 -3.023 -29.398 1.00 70.56 229 ALA A N 1
ATOM 1860 C CA . ALA A 1 229 ? 13.385 -3.216 -28.455 1.00 70.56 229 ALA A CA 1
ATOM 1861 C C . ALA A 1 229 ? 13.689 -4.408 -27.542 1.00 70.56 229 ALA A C 1
ATOM 1863 O O . ALA A 1 229 ? 14.191 -5.433 -28.007 1.00 70.56 229 ALA A O 1
ATOM 1864 N N . GLY A 1 230 ? 13.362 -4.286 -26.260 1.00 75.81 230 GLY A N 1
ATOM 1865 C CA . GLY A 1 230 ? 13.519 -5.355 -25.279 1.00 75.81 230 GLY A CA 1
ATOM 1866 C C . GLY A 1 230 ? 12.537 -5.232 -24.117 1.00 75.81 230 GLY A C 1
ATOM 1867 O O . GLY A 1 230 ? 11.711 -4.316 -24.066 1.00 75.81 230 GLY A O 1
ATOM 1868 N N . THR A 1 231 ? 12.619 -6.169 -23.171 1.00 81.94 231 THR A N 1
ATOM 1869 C CA . THR A 1 231 ? 11.812 -6.140 -21.946 1.00 81.94 231 THR A CA 1
ATOM 1870 C C . THR A 1 231 ? 12.695 -6.405 -20.732 1.00 81.94 231 THR A C 1
ATOM 1872 O O . THR A 1 231 ? 13.306 -7.462 -20.657 1.00 81.94 231 THR A O 1
ATOM 1875 N N . TYR A 1 232 ? 12.707 -5.502 -19.753 1.00 82.94 232 TYR A N 1
ATOM 1876 C CA . TYR A 1 232 ? 13.221 -5.796 -18.418 1.00 82.94 232 TYR A CA 1
ATOM 1877 C C . TYR A 1 232 ? 12.164 -6.548 -17.617 1.00 82.94 232 TYR A C 1
ATOM 1879 O O . TYR A 1 232 ? 11.003 -6.129 -17.558 1.00 82.94 232 TYR A O 1
ATOM 1887 N N . ARG A 1 233 ? 12.564 -7.659 -16.995 1.00 89.25 233 ARG A N 1
ATOM 1888 C CA . ARG A 1 233 ? 11.687 -8.459 -16.137 1.00 89.25 233 ARG A CA 1
ATOM 1889 C C . ARG A 1 233 ? 12.396 -8.902 -14.873 1.00 89.25 233 ARG A C 1
ATOM 1891 O O . ARG A 1 233 ? 13.602 -9.163 -14.881 1.00 89.25 233 ARG A O 1
ATOM 1898 N N . GLY A 1 234 ? 11.647 -9.016 -13.787 1.00 91.12 234 GLY A N 1
ATOM 1899 C CA . GLY A 1 234 ? 12.209 -9.528 -12.546 1.00 91.12 234 GLY A CA 1
ATOM 1900 C C . GLY A 1 234 ? 11.289 -9.404 -11.348 1.00 91.12 234 GLY A C 1
ATOM 1901 O O . GLY A 1 234 ? 10.162 -8.920 -11.445 1.00 91.12 234 GLY A O 1
ATOM 1902 N N . VAL A 1 235 ? 11.804 -9.855 -10.211 1.00 94.69 235 VAL A N 1
ATOM 1903 C CA . VAL A 1 235 ? 11.088 -9.889 -8.935 1.00 94.69 235 VAL A CA 1
ATOM 1904 C C . VAL A 1 235 ? 11.557 -8.736 -8.060 1.00 94.69 235 VAL A C 1
ATOM 1906 O O . VAL A 1 235 ? 12.751 -8.451 -7.995 1.00 94.69 235 VAL A O 1
ATOM 1909 N N . LEU A 1 236 ? 10.626 -8.091 -7.366 1.00 94.62 236 LEU A N 1
ATOM 1910 C CA . LEU A 1 236 ? 10.906 -7.093 -6.348 1.00 94.62 236 LEU A CA 1
ATOM 1911 C C . LEU A 1 236 ? 10.522 -7.629 -4.979 1.00 94.62 236 LEU A C 1
ATOM 1913 O O . LEU A 1 236 ? 9.453 -8.219 -4.814 1.00 94.62 236 LEU A O 1
ATOM 1917 N N . LEU A 1 237 ? 11.392 -7.378 -4.010 1.00 96.50 237 LEU A N 1
ATOM 1918 C CA . LEU A 1 237 ? 11.167 -7.635 -2.595 1.00 96.50 237 LEU A CA 1
ATOM 1919 C C . LEU A 1 237 ? 11.245 -6.301 -1.869 1.00 96.50 237 LEU A C 1
ATOM 1921 O O . LEU A 1 237 ? 12.318 -5.694 -1.836 1.00 96.50 237 LEU A O 1
ATOM 1925 N N . ASN A 1 238 ? 10.128 -5.852 -1.305 1.00 96.88 238 ASN A N 1
ATOM 1926 C CA . ASN A 1 238 ? 10.016 -4.515 -0.739 1.00 96.88 238 ASN A CA 1
ATOM 1927 C C . ASN A 1 238 ? 9.566 -4.539 0.719 1.00 96.88 238 ASN A C 1
ATOM 1929 O O . ASN A 1 238 ? 8.770 -5.381 1.140 1.00 96.88 238 ASN A O 1
ATOM 1933 N N . GLY A 1 239 ? 10.056 -3.555 1.467 1.00 96.88 239 GLY A N 1
ATOM 1934 C CA . GLY A 1 239 ? 9.568 -3.178 2.786 1.00 96.88 239 GLY A CA 1
ATOM 1935 C C . GLY A 1 239 ? 9.256 -1.685 2.814 1.00 96.88 239 GLY A C 1
ATOM 1936 O O . GLY A 1 239 ? 9.852 -0.901 2.071 1.00 96.88 239 GLY A O 1
ATOM 1937 N N . GLY A 1 240 ? 8.313 -1.268 3.651 1.00 95.75 240 GLY A N 1
ATOM 1938 C CA . GLY A 1 240 ? 7.885 0.122 3.636 1.00 95.75 240 GLY A CA 1
ATOM 1939 C C . GLY A 1 240 ? 6.929 0.538 4.737 1.00 95.75 240 GLY A C 1
ATOM 1940 O O . GLY A 1 240 ? 6.736 -0.147 5.746 1.00 95.75 240 GLY A O 1
ATOM 1941 N N . ILE A 1 241 ? 6.346 1.714 4.520 1.00 95.44 241 ILE A N 1
ATOM 1942 C CA . ILE A 1 241 ? 5.396 2.356 5.421 1.00 95.44 241 ILE A CA 1
ATOM 1943 C C . ILE A 1 241 ? 4.168 2.792 4.623 1.00 95.44 241 ILE A C 1
ATOM 1945 O O . ILE A 1 241 ? 4.270 3.341 3.527 1.00 95.44 241 ILE A O 1
ATOM 1949 N N . ALA A 1 242 ? 2.998 2.577 5.213 1.00 94.31 242 ALA A N 1
ATOM 1950 C CA . ALA A 1 242 ? 1.716 3.077 4.761 1.00 94.31 242 ALA A CA 1
ATOM 1951 C C . ALA A 1 242 ? 1.184 4.124 5.747 1.00 94.31 242 ALA A C 1
ATOM 1953 O O . ALA A 1 242 ? 1.003 3.824 6.930 1.00 94.31 242 ALA A O 1
ATOM 1954 N N . VAL A 1 243 ? 0.882 5.324 5.257 1.00 92.31 243 VAL A N 1
ATOM 1955 C 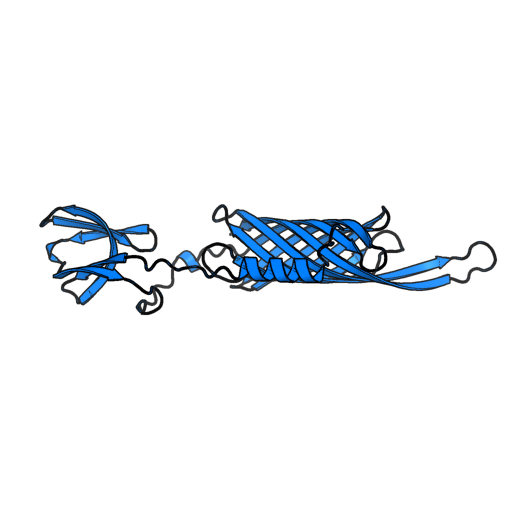CA . VAL A 1 243 ? 0.289 6.422 6.026 1.00 92.31 243 VAL A CA 1
ATOM 1956 C C . VAL A 1 243 ? -1.122 6.682 5.521 1.00 92.31 243 VAL A C 1
ATOM 1958 O O . VAL A 1 243 ? -1.323 7.042 4.370 1.00 92.31 243 VAL A O 1
ATOM 1961 N N . SER A 1 244 ? -2.113 6.499 6.379 1.00 88.25 244 SER A N 1
ATOM 1962 C CA . SER A 1 244 ? -3.528 6.707 6.101 1.00 88.25 244 SER A CA 1
ATOM 1963 C C . SER A 1 244 ? -3.996 8.033 6.702 1.00 88.25 244 SER A C 1
ATOM 1965 O O . SER A 1 244 ? -3.678 8.342 7.854 1.00 88.25 244 SER A O 1
ATOM 1967 N N . ILE A 1 245 ? -4.748 8.811 5.923 1.00 81.94 245 ILE A N 1
ATOM 1968 C CA . ILE A 1 245 ? -5.246 10.146 6.275 1.00 81.94 245 ILE A CA 1
ATOM 1969 C C . ILE A 1 245 ? -6.723 10.259 5.842 1.00 81.94 245 ILE A C 1
ATOM 1971 O O . ILE A 1 245 ? -7.098 9.702 4.808 1.00 81.94 245 ILE A O 1
ATOM 1975 N N . PHE A 1 246 ? -7.510 10.995 6.636 1.00 57.56 246 PHE A N 1
ATOM 1976 C CA . PHE A 1 246 ? -8.947 11.317 6.492 1.00 57.56 246 PHE A CA 1
ATOM 1977 C C . PHE A 1 246 ? -9.932 10.184 6.708 1.00 57.56 246 PHE A C 1
ATOM 1979 O O . PHE A 1 246 ? -10.501 9.723 5.696 1.00 57.56 246 PHE A O 1
#

Foldseek 3Di:
DDDDQPPVNVVVVVVVVVPPDDPPPQDKWKWFQFPVRDIATFHFPDDDPQAWTWGQGPVRDIDIDGPVGTPDMDIDRDPPPPPPPPPPPDCVVVPPLQKKWWWKKFWWQWPPPRDIWIKIKIWIWGDDDQWTWGKIWIWIADPNDIKIWIWIKIKGWDPDPFKIKMKIKIWTWIDDPQWQTFIKIKIWIKIWGDPDPFKTKIKIKMKMKGKTWHWDQDVPPDRDTDIDIDITITMTTIIIMMGGHD

Mean predicted aligned error: 16.59 Å

Solvent-accessible surface area (backbone atoms only — not comparable to full-atom values): 13125 Å² total; per-residue (Å²): 136,87,82,77,81,50,74,69,56,53,51,52,54,52,57,54,66,74,60,63,74,79,78,74,73,72,51,73,32,37,32,43,31,28,71,86,74,51,75,47,57,23,46,75,78,44,76,45,85,90,46,36,38,32,27,28,35,89,82,68,50,82,45,79,41,52,41,87,50,49,67,50,77,47,80,43,75,52,69,77,86,79,74,72,86,63,91,67,78,52,70,74,69,75,64,54,49,30,32,37,36,37,45,34,37,39,40,33,41,33,68,90,73,78,44,78,35,46,36,39,38,40,35,45,26,47,42,61,87,47,36,29,41,29,50,27,43,40,38,35,46,57,94,93,39,69,39,37,25,49,28,40,40,39,34,42,43,51,92,54,85,74,63,23,45,32,40,38,38,34,44,36,43,28,44,65,64,68,70,46,28,32,53,31,39,34,42,35,44,32,39,33,41,60,82,51,97,40,40,24,43,33,41,37,44,32,43,40,40,30,40,23,46,29,77,48,71,43,89,85,85,48,95,56,70,44,82,49,74,53,68,54,43,32,42,36,49,33,43,35,41,33,45,41,45,89

pLDDT: mean 78.45, std 17.94, range [36.53, 98.44]